Protein AF-A0A8K0U724-F1 (afdb_monomer)

pLDDT: mean 75.23, std 21.13, range [29.47, 96.88]

Foldseek 3Di:
DDDDDDDPDPPDPDDDDDDDDDDDPVCPVVLLAFDEQQVQKAFPDPAFPDQDPQFTWGWIWGQDPVGIAIKIWGFGPDDPPCPVVVVLVSNVLSVQCVDDDPQWWHWRGWHFQDDPPTGITTITHDDPCPAPVSNCVVCVVPDDPVNVVVLVVSVVRSVVSVVVDPRPDDPCVVVGRD

Solvent-accessible surface area (backbone atoms only — not comparable to full-atom values): 11020 Å² total; per-residue (Å²): 138,88,85,80,86,79,84,82,76,80,83,66,99,67,84,84,76,86,80,92,72,84,87,58,90,84,53,71,76,64,71,53,59,72,51,77,46,41,94,38,53,45,72,74,55,98,61,65,74,45,76,56,99,82,31,38,33,28,55,26,38,34,61,48,98,88,47,77,41,62,24,31,37,35,21,52,80,76,67,86,90,48,65,69,59,53,52,52,49,45,52,50,50,42,50,47,59,68,57,84,50,99,50,47,79,52,50,72,29,29,32,58,66,39,70,80,93,41,26,54,20,46,30,29,67,50,61,94,65,52,46,54,67,59,38,42,72,76,41,47,90,78,53,49,73,67,56,53,49,53,52,49,50,40,52,51,52,29,51,57,55,52,69,76,45,100,68,81,85,80,69,58,71,86,76,60,62,107

Radius of gyration: 18.81 Å; Cα contacts (8 Å, |Δi|>4): 201; chains: 1; bounding box: 50×59×48 Å

Secondary structure (DSSP, 8-state):
------------S-PPPPP-----TTGGGTTTSPPB-GGGEEES-SS-SEEETTEEEEEEEEEETTEEEEEEEEEP-PPTT-HHHHHHHHHHHHHHTT---TTSPPEEEEEEEETGGGEEEEEEE--TT--HHHHHHHHTTT--HHHHHHHHHHHHHHHHHHTTS----SSGGGTS--

Mean predicted aligned error: 11.46 Å

Sequence (178 aa):
MRHTRGLHTRCARTIPRPTSQTRDPASSRQVDRPPDITEQIDRENRHYYDGGGHGDVWRCIYHGTCGPVVVAVKTLRCIKGQETLQENLRRELGIWRRLNHPNIVPFLGIARGFGMRGSAALVSLWMPNGTLHVFLERNGVVLTIEDRLKILHGVASGLAYLHSFPIIHGDLTSLIVV

Nearest PDB structures (foldseek):
  7avy-assembly1_A  TM=8.258E-01  e=8.201E-07  Homo sapiens
  8rrq-assembly1_A  TM=8.421E-01  e=1.784E-06  Homo sapiens
  5u6b-assembly3_C  TM=8.281E-01  e=3.443E-06  Homo sapiens
  6cn9-assembly1_A  TM=7.934E-01  e=1.283E-05  Rattus norvegicus
  6vbz-assembly2_B  TM=7.086E-01  e=2.791E-05  Rattus norvegicus

Structure (mmCIF, N/CA/C/O backbone):
data_AF-A0A8K0U724-F1
#
_entry.id   AF-A0A8K0U724-F1
#
loop_
_atom_site.group_PDB
_atom_site.id
_atom_site.type_symbol
_atom_site.label_atom_id
_atom_site.label_alt_id
_atom_site.label_comp_id
_atom_site.label_asym_id
_atom_site.label_entity_id
_atom_site.label_seq_id
_atom_site.pdbx_PDB_ins_code
_atom_site.Cartn_x
_atom_site.Cartn_y
_atom_site.Cartn_z
_atom_site.occupancy
_atom_site.B_iso_or_equiv
_atom_site.auth_seq_id
_atom_site.auth_comp_id
_atom_site.auth_asym_id
_atom_site.auth_atom_id
_atom_site.pdbx_PDB_model_num
ATOM 1 N N . MET A 1 1 ? -5.361 -41.903 -28.021 1.00 38.50 1 MET A N 1
ATOM 2 C CA . MET A 1 1 ? -4.784 -41.367 -26.770 1.00 38.50 1 MET A CA 1
ATOM 3 C C . MET A 1 1 ? -5.477 -40.054 -26.448 1.00 38.50 1 MET A C 1
ATOM 5 O O . MET A 1 1 ? -5.386 -39.120 -27.231 1.00 38.50 1 MET A O 1
ATOM 9 N N . ARG A 1 2 ? -6.279 -40.028 -25.378 1.00 34.19 2 ARG A N 1
ATOM 10 C CA . ARG A 1 2 ? -7.017 -38.844 -24.920 1.00 34.19 2 ARG A CA 1
ATOM 11 C C . ARG A 1 2 ? -6.145 -38.130 -23.889 1.00 34.19 2 ARG A C 1
ATOM 13 O O . ARG A 1 2 ? -5.895 -38.718 -22.844 1.00 34.19 2 ARG A O 1
ATOM 20 N N . HIS A 1 3 ? -5.703 -36.906 -24.170 1.00 34.78 3 HIS A N 1
ATOM 21 C CA . HIS A 1 3 ? -5.115 -36.038 -23.150 1.00 34.78 3 HIS A CA 1
ATOM 22 C C . HIS A 1 3 ? -6.130 -34.996 -22.688 1.00 34.78 3 HIS A C 1
ATOM 24 O O . HIS A 1 3 ? -6.874 -34.396 -23.460 1.00 34.78 3 HIS A O 1
ATOM 30 N N . THR A 1 4 ? -6.192 -34.893 -21.373 1.00 36.06 4 THR A N 1
ATOM 31 C CA . THR A 1 4 ? -7.152 -34.191 -20.542 1.00 36.06 4 THR A CA 1
ATOM 32 C C . THR A 1 4 ? -6.878 -32.692 -20.451 1.00 36.06 4 THR A C 1
ATOM 34 O O . THR A 1 4 ? -5.741 -32.255 -20.327 1.00 36.06 4 THR A O 1
ATOM 37 N N . ARG A 1 5 ? -7.988 -31.949 -20.458 1.00 36.22 5 ARG A N 1
ATOM 38 C CA . ARG A 1 5 ? -8.257 -30.602 -19.928 1.00 36.22 5 ARG A CA 1
ATOM 39 C C . ARG A 1 5 ? -7.193 -29.993 -18.998 1.00 36.22 5 ARG A C 1
ATOM 41 O O . ARG A 1 5 ? -6.879 -30.563 -17.961 1.00 36.22 5 ARG A O 1
ATOM 48 N N . GLY A 1 6 ? -6.8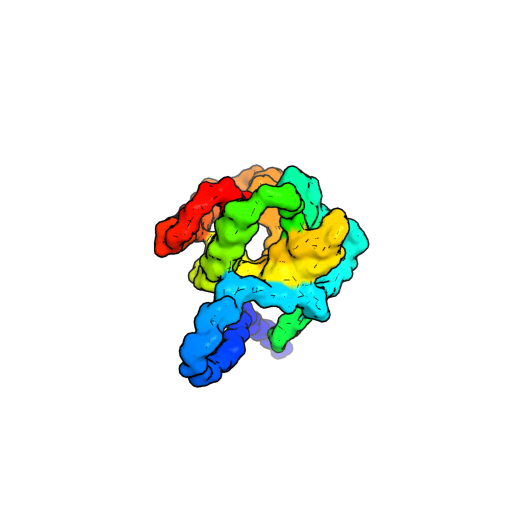49 -28.735 -19.274 1.00 29.47 6 GLY A N 1
ATOM 49 C CA . GLY A 1 6 ? -6.431 -27.749 -18.277 1.00 29.47 6 GLY A CA 1
ATOM 50 C C . GLY A 1 6 ? -7.297 -26.500 -18.424 1.00 29.47 6 GLY A C 1
ATOM 51 O O . GLY A 1 6 ? -6.997 -25.628 -19.234 1.00 29.47 6 GLY A O 1
ATOM 52 N N . LEU A 1 7 ? -8.416 -26.441 -17.694 1.00 31.50 7 LEU A N 1
ATOM 53 C CA . LEU A 1 7 ? -9.205 -25.219 -17.547 1.00 31.50 7 LEU A CA 1
ATOM 54 C C . LEU A 1 7 ? -8.364 -24.201 -16.766 1.00 31.50 7 LEU A C 1
ATOM 56 O O . LEU A 1 7 ? -8.198 -24.332 -15.558 1.00 31.50 7 LEU A O 1
ATOM 60 N N . HIS A 1 8 ? -7.875 -23.164 -17.441 1.00 34.41 8 HIS A N 1
ATOM 61 C CA . HIS A 1 8 ? -7.450 -21.936 -16.775 1.00 34.41 8 HIS A CA 1
ATOM 62 C C . HIS A 1 8 ? -8.703 -21.175 -16.322 1.00 34.41 8 HIS A C 1
ATOM 64 O O . HIS A 1 8 ? -9.268 -20.357 -17.049 1.00 34.41 8 HIS A O 1
ATOM 70 N N . THR A 1 9 ? -9.167 -21.460 -15.109 1.00 33.88 9 THR A N 1
ATOM 71 C CA . THR A 1 9 ? -10.145 -20.626 -14.410 1.00 33.88 9 THR A CA 1
ATOM 72 C C . THR A 1 9 ? -9.514 -19.272 -14.094 1.00 33.88 9 THR A C 1
ATOM 74 O O . THR A 1 9 ? -8.602 -19.163 -13.275 1.00 33.88 9 THR A O 1
ATOM 77 N N . ARG A 1 10 ? -10.009 -18.220 -14.756 1.00 35.19 10 ARG A N 1
ATOM 78 C CA . ARG A 1 10 ? -9.798 -16.822 -14.367 1.00 35.19 10 ARG A CA 1
ATOM 79 C C . ARG A 1 10 ? -10.392 -16.605 -12.970 1.00 35.19 10 ARG A C 1
ATOM 81 O O . ARG A 1 10 ? -11.586 -16.349 -12.854 1.00 35.19 10 ARG A O 1
ATOM 88 N N . CYS A 1 11 ? -9.571 -16.647 -11.922 1.00 31.95 11 CYS A N 1
ATOM 89 C CA . CYS A 1 11 ? -9.904 -15.974 -10.665 1.00 31.95 11 CYS A CA 1
ATOM 90 C C . CYS A 1 11 ? -9.809 -14.464 -10.909 1.00 31.95 11 CYS A C 1
ATOM 92 O O . CYS A 1 11 ? -8.743 -13.854 -10.822 1.00 31.95 11 CYS A O 1
ATOM 94 N N . ALA A 1 12 ? -10.929 -13.884 -11.339 1.00 36.91 12 ALA A N 1
ATOM 95 C CA . ALA A 1 12 ? -11.090 -12.454 -11.517 1.00 36.91 12 ALA A CA 1
ATOM 96 C C . ALA A 1 12 ? -10.956 -11.728 -10.168 1.00 36.91 12 ALA A C 1
ATOM 98 O O . ALA A 1 12 ? -11.383 -12.215 -9.123 1.00 36.91 12 ALA A O 1
ATOM 99 N N . ARG A 1 13 ? -10.335 -10.549 -10.230 1.00 42.59 13 ARG A N 1
ATOM 100 C CA . ARG A 1 13 ? -10.003 -9.622 -9.140 1.00 42.59 13 ARG A CA 1
ATOM 101 C C . ARG A 1 13 ? -11.246 -9.021 -8.474 1.00 42.59 13 ARG A C 1
ATOM 103 O O . ARG A 1 13 ? -11.476 -7.817 -8.576 1.00 42.59 13 ARG A O 1
ATOM 110 N N . THR A 1 14 ? -12.087 -9.815 -7.826 1.00 36.16 14 THR A N 1
ATOM 111 C CA . THR A 1 14 ? -13.279 -9.257 -7.178 1.00 36.16 14 THR A CA 1
ATOM 112 C C . THR A 1 14 ? -13.549 -9.942 -5.852 1.00 36.16 14 THR A C 1
ATOM 114 O O . THR A 1 14 ? -14.059 -11.054 -5.795 1.00 36.16 14 THR A O 1
ATOM 117 N N . ILE A 1 15 ? -13.199 -9.238 -4.776 1.00 44.72 15 ILE A N 1
ATOM 118 C CA . ILE A 1 15 ? -13.669 -9.529 -3.423 1.00 44.72 15 ILE A CA 1
ATOM 119 C C . ILE A 1 15 ? -15.150 -9.088 -3.362 1.00 44.72 15 ILE A C 1
ATOM 121 O O . ILE A 1 15 ? -15.452 -7.963 -3.776 1.00 44.72 15 ILE A O 1
ATOM 125 N N . PRO A 1 16 ? -16.091 -9.920 -2.884 1.00 30.75 16 PRO A N 1
ATOM 126 C CA . PRO A 1 16 ? -17.488 -9.545 -2.727 1.00 30.75 16 PRO A CA 1
ATOM 127 C C . PRO A 1 16 ? -17.671 -8.533 -1.589 1.00 30.75 16 PRO A C 1
ATOM 129 O O . PRO A 1 16 ? -17.050 -8.626 -0.530 1.00 30.75 16 PRO A O 1
ATOM 132 N N . ARG A 1 17 ? -18.565 -7.563 -1.816 1.00 41.72 17 ARG A N 1
ATOM 133 C CA . ARG A 1 17 ? -19.024 -6.594 -0.810 1.00 41.72 17 ARG A CA 1
ATOM 134 C C . ARG A 1 17 ? -19.955 -7.254 0.220 1.00 41.72 17 ARG A C 1
ATOM 136 O O . ARG A 1 17 ? -20.711 -8.149 -0.155 1.00 41.72 17 ARG A O 1
ATOM 143 N N . PRO A 1 18 ? -20.025 -6.737 1.460 1.00 31.42 18 PRO A N 1
ATOM 144 C CA . PRO A 1 18 ? -21.173 -6.967 2.330 1.00 31.42 18 PRO A CA 1
ATOM 145 C C . PRO A 1 18 ? -22.416 -6.290 1.728 1.00 31.42 18 PRO A C 1
ATOM 147 O O . PRO A 1 18 ? -22.351 -5.161 1.235 1.00 31.42 18 PRO A O 1
ATOM 150 N N . THR A 1 19 ? -23.539 -7.002 1.743 1.00 34.12 19 THR A N 1
ATOM 151 C CA . THR A 1 19 ? -24.847 -6.591 1.215 1.00 34.12 19 THR A CA 1
ATOM 152 C C . THR A 1 19 ? -25.348 -5.272 1.803 1.00 34.12 19 THR A C 1
ATOM 154 O O . THR A 1 19 ? -25.229 -5.023 3.001 1.00 34.12 19 THR A O 1
ATOM 157 N N . SER A 1 20 ? -25.963 -4.450 0.950 1.00 41.88 20 SER A N 1
ATOM 158 C CA . SER A 1 20 ? -26.648 -3.207 1.305 1.00 41.88 20 SER A CA 1
ATOM 159 C C . SER A 1 20 ? -27.782 -3.461 2.300 1.00 41.88 20 SER A C 1
ATOM 161 O O . SER A 1 20 ? -28.827 -3.983 1.916 1.00 41.88 20 SER A O 1
ATOM 163 N N . GLN A 1 21 ? -27.588 -3.065 3.557 1.00 38.62 21 GLN A N 1
ATOM 164 C CA . GLN A 1 21 ? -28.674 -2.902 4.519 1.00 38.62 21 GLN A CA 1
ATOM 165 C C . GLN A 1 21 ? -29.144 -1.442 4.522 1.00 38.62 21 GLN A C 1
ATOM 167 O O . GLN A 1 21 ? -28.370 -0.509 4.294 1.00 38.62 21 GLN A O 1
ATOM 172 N N . THR A 1 22 ? -30.453 -1.284 4.679 1.00 38.06 22 THR A N 1
ATOM 173 C CA . THR A 1 22 ? -31.237 -0.046 4.667 1.00 38.06 22 THR A CA 1
ATOM 174 C C . THR A 1 22 ? -30.633 1.056 5.543 1.00 38.06 22 THR A C 1
ATOM 176 O O . THR A 1 22 ? -30.142 0.803 6.637 1.00 38.06 22 THR A O 1
ATOM 179 N N . ARG A 1 23 ? -30.636 2.290 5.020 1.00 41.00 23 ARG A N 1
ATOM 180 C CA . ARG A 1 23 ? -29.942 3.451 5.595 1.00 41.00 23 ARG A CA 1
ATOM 181 C C . ARG A 1 23 ? -30.675 4.000 6.820 1.00 41.00 23 ARG A C 1
ATOM 183 O O . ARG A 1 23 ? -31.671 4.698 6.659 1.00 41.00 23 ARG A O 1
ATOM 190 N N . ASP A 1 24 ? -30.098 3.792 8.000 1.00 35.56 24 ASP A N 1
ATOM 191 C CA . ASP A 1 24 ? -30.409 4.581 9.193 1.00 35.56 24 ASP A CA 1
ATOM 192 C C . ASP A 1 24 ? -29.593 5.889 9.204 1.00 35.56 24 ASP A C 1
ATOM 194 O O . ASP A 1 24 ? -28.360 5.847 9.071 1.00 35.56 24 ASP A O 1
ATOM 198 N N . PRO A 1 25 ? -30.223 7.065 9.401 1.00 39.41 25 PRO A N 1
ATOM 199 C CA . PRO A 1 25 ? -29.546 8.366 9.367 1.00 39.41 25 PRO A CA 1
ATOM 200 C C . PRO A 1 25 ? -28.580 8.611 10.544 1.00 39.41 25 PRO A C 1
ATOM 202 O O . PRO A 1 25 ? -27.776 9.540 10.488 1.00 39.41 25 PRO A O 1
ATOM 205 N N . ALA A 1 26 ? -28.583 7.748 11.568 1.00 38.72 26 ALA A N 1
ATOM 206 C CA . ALA A 1 26 ? -27.604 7.750 12.661 1.00 38.72 26 ALA A CA 1
ATOM 207 C C . ALA A 1 26 ? -26.282 7.015 12.322 1.00 38.72 26 ALA A C 1
ATOM 209 O O . ALA A 1 26 ? -25.306 7.137 13.062 1.00 38.72 26 ALA A O 1
ATOM 210 N N . SER A 1 27 ? -26.211 6.283 11.198 1.00 36.94 27 SER A N 1
ATOM 211 C CA . SER A 1 27 ? -25.051 5.446 10.822 1.00 36.94 27 SER A CA 1
ATOM 212 C C . SER A 1 27 ? -23.907 6.194 10.116 1.00 36.94 27 SER A C 1
ATOM 214 O O . SER A 1 27 ? -22.822 5.642 9.915 1.00 36.94 27 SER A O 1
ATOM 216 N N . SER A 1 28 ? -24.105 7.467 9.757 1.00 40.97 28 SER A N 1
ATOM 217 C CA . SER A 1 28 ? -23.169 8.236 8.920 1.00 40.97 28 SER A CA 1
ATOM 218 C C . SER A 1 28 ? -21.780 8.429 9.543 1.00 40.97 28 SER A C 1
ATOM 220 O O . SER A 1 28 ? -20.800 8.540 8.814 1.00 40.97 28 SER A O 1
ATOM 222 N N . ARG A 1 29 ? -21.658 8.385 10.876 1.00 41.66 29 ARG A N 1
ATOM 223 C CA . ARG A 1 29 ? -20.374 8.543 11.590 1.00 41.66 29 ARG A CA 1
ATOM 224 C C . ARG A 1 29 ? -19.498 7.289 11.600 1.00 41.66 29 ARG A C 1
ATOM 226 O O . ARG A 1 29 ? -18.304 7.383 11.870 1.00 41.66 29 ARG A O 1
ATOM 233 N N . GLN A 1 30 ? -20.065 6.114 11.334 1.00 43.72 30 GLN A N 1
ATOM 234 C CA . GLN A 1 30 ? -19.337 4.841 11.404 1.00 43.72 30 GLN A CA 1
ATOM 235 C C . GLN A 1 30 ? -18.619 4.514 10.088 1.00 43.72 30 GLN A C 1
ATOM 237 O O . GLN A 1 30 ? -17.674 3.726 10.068 1.00 43.72 30 GLN A O 1
ATOM 242 N N . VAL A 1 31 ? -19.030 5.167 8.997 1.00 50.03 31 VAL A N 1
ATOM 243 C CA . VAL A 1 31 ? -18.482 4.942 7.662 1.00 50.03 31 VAL A CA 1
ATOM 244 C C . VAL A 1 31 ? -17.049 5.465 7.554 1.00 50.03 31 VAL A C 1
ATOM 246 O O . VAL A 1 31 ? -16.296 4.884 6.798 1.00 50.03 31 VAL A O 1
ATOM 249 N N . ASP A 1 32 ? -16.574 6.435 8.331 1.00 59.88 32 ASP A N 1
ATOM 250 C CA . ASP A 1 32 ? -15.234 7.009 8.089 1.00 59.88 32 ASP A CA 1
ATOM 251 C C . ASP A 1 32 ? -14.075 6.305 8.808 1.00 59.88 32 ASP A C 1
ATOM 253 O O . ASP A 1 32 ? -12.908 6.534 8.486 1.00 59.88 32 ASP A O 1
ATOM 257 N N . ARG A 1 33 ? -14.358 5.406 9.758 1.00 73.19 33 ARG A N 1
ATOM 258 C CA . ARG A 1 33 ? -13.293 4.691 10.470 1.00 73.19 33 ARG A CA 1
ATOM 259 C C . ARG A 1 33 ? -12.821 3.481 9.650 1.00 73.19 33 ARG A C 1
ATOM 261 O O . ARG A 1 33 ? -13.658 2.699 9.189 1.00 73.19 33 ARG A O 1
ATOM 268 N N . PRO A 1 34 ? -11.504 3.283 9.456 1.00 83.50 34 PRO A N 1
ATOM 269 C CA . PRO A 1 34 ? -11.012 2.074 8.809 1.00 83.50 34 PRO A CA 1
ATOM 270 C C . PRO A 1 34 ? -11.349 0.841 9.673 1.00 83.50 34 PRO A C 1
ATOM 272 O O . PRO A 1 34 ? -11.255 0.933 10.902 1.00 83.50 34 PRO A O 1
ATOM 275 N N . PRO A 1 35 ? -11.759 -0.287 9.062 1.00 90.50 35 PRO A N 1
ATOM 276 C CA . PRO A 1 35 ? -12.090 -1.502 9.803 1.00 90.50 35 PRO A CA 1
ATOM 277 C C . PRO A 1 35 ? -10.851 -2.040 10.525 1.00 90.50 35 PRO A C 1
ATOM 279 O O . PRO A 1 35 ? -9.761 -2.057 9.952 1.00 90.50 35 PRO A O 1
ATOM 282 N N . ASP A 1 36 ? -11.019 -2.463 11.777 1.00 92.06 36 ASP A N 1
ATOM 283 C CA . ASP A 1 36 ? -9.977 -3.150 12.541 1.00 92.06 36 ASP A CA 1
ATOM 284 C C . ASP A 1 36 ? -10.076 -4.650 12.254 1.00 92.06 36 ASP A C 1
ATOM 286 O O . ASP A 1 36 ? -11.072 -5.286 12.592 1.00 92.06 36 ASP A O 1
ATOM 290 N N . ILE A 1 37 ? -9.071 -5.186 11.566 1.00 94.31 37 ILE A N 1
ATOM 291 C CA . ILE A 1 37 ? -9.019 -6.582 11.120 1.00 94.31 37 ILE A CA 1
ATOM 292 C C . ILE A 1 37 ? -7.935 -7.370 11.857 1.00 94.31 37 ILE A C 1
ATOM 294 O O . ILE A 1 37 ? -7.515 -8.420 11.388 1.00 94.31 37 ILE A O 1
ATOM 298 N N . THR A 1 38 ? -7.474 -6.879 13.014 1.00 93.69 38 THR A N 1
ATOM 299 C CA . THR A 1 38 ? -6.377 -7.489 13.788 1.00 93.69 38 THR A CA 1
ATOM 300 C C . THR A 1 38 ? -6.585 -8.984 14.039 1.00 93.69 38 THR A C 1
ATOM 302 O O . THR A 1 38 ? -5.658 -9.764 13.858 1.00 93.69 38 THR A O 1
ATOM 305 N 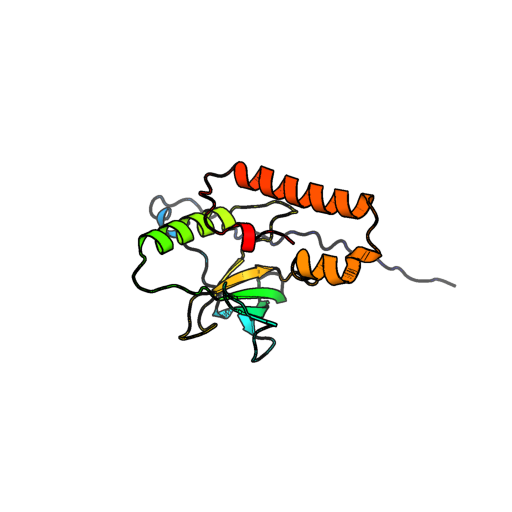N . GLU A 1 39 ? -7.800 -9.391 14.407 1.00 94.25 39 GLU A N 1
ATOM 306 C CA . GLU A 1 39 ? -8.142 -10.787 14.726 1.00 94.25 39 GLU A CA 1
ATOM 307 C C . GLU A 1 39 ? -8.141 -11.718 13.504 1.00 94.25 39 GLU A C 1
ATOM 309 O O . GLU A 1 39 ? -8.167 -12.934 13.651 1.00 94.25 39 GLU A O 1
ATOM 314 N N . GLN A 1 40 ? -8.116 -11.156 12.295 1.00 95.69 40 GLN A N 1
ATOM 315 C CA . GLN A 1 40 ? -8.115 -11.900 11.033 1.00 95.69 40 GLN A CA 1
ATOM 316 C C . GLN A 1 40 ? -6.709 -11.992 10.422 1.00 95.69 40 GLN A C 1
ATOM 318 O O . GLN A 1 40 ? -6.570 -12.452 9.289 1.00 95.69 40 GLN A O 1
ATOM 323 N N . ILE A 1 41 ? -5.682 -11.498 11.121 1.00 95.44 41 ILE A N 1
ATOM 324 C CA . ILE A 1 41 ? -4.321 -11.369 10.603 1.00 95.44 41 ILE A CA 1
ATOM 325 C C . ILE A 1 41 ? -3.372 -12.281 11.373 1.00 95.44 41 ILE A C 1
ATOM 327 O O . ILE A 1 41 ? -3.064 -12.034 12.539 1.00 95.44 41 ILE A O 1
ATOM 331 N N . ASP A 1 42 ? -2.799 -13.244 10.658 1.00 94.25 42 ASP A N 1
ATOM 332 C CA . ASP A 1 42 ? -1.732 -14.099 11.162 1.00 94.25 42 ASP A CA 1
ATOM 333 C C . ASP A 1 42 ? -0.380 -13.660 10.609 1.00 94.25 42 ASP A C 1
ATOM 335 O O . ASP A 1 42 ? -0.192 -13.470 9.402 1.00 94.25 42 ASP A O 1
ATOM 339 N N . ARG A 1 43 ? 0.606 -13.516 11.496 1.00 91.06 43 ARG A N 1
ATOM 340 C CA . ARG A 1 43 ? 1.981 -13.224 11.085 1.00 91.06 43 ARG A CA 1
ATOM 341 C C . ARG A 1 43 ? 2.618 -14.480 10.535 1.00 91.06 43 ARG A C 1
ATOM 343 O O . ARG A 1 43 ? 2.674 -15.495 11.218 1.00 91.06 43 ARG A O 1
ATOM 350 N N . GLU A 1 44 ? 3.182 -14.372 9.341 1.00 87.88 44 GLU A N 1
ATOM 351 C CA . GLU A 1 44 ? 3.939 -15.478 8.767 1.00 87.88 44 GLU A CA 1
ATOM 352 C C . GLU A 1 44 ? 5.294 -15.654 9.469 1.00 87.88 44 GLU A C 1
ATOM 354 O O . GLU A 1 44 ? 5.764 -16.770 9.654 1.00 87.88 44 GLU A O 1
ATOM 359 N N . ASN A 1 45 ? 5.909 -14.547 9.903 1.00 86.12 45 ASN A N 1
ATOM 360 C CA . ASN A 1 45 ? 7.232 -14.536 10.522 1.00 86.12 45 ASN A CA 1
ATOM 361 C C . ASN A 1 45 ? 7.270 -13.690 11.802 1.00 86.12 45 ASN A C 1
ATOM 363 O O . ASN A 1 45 ? 6.475 -12.769 11.999 1.00 86.12 45 ASN A O 1
ATOM 367 N N . ARG A 1 46 ? 8.246 -13.988 12.674 1.00 82.69 46 ARG A N 1
ATOM 368 C CA . ARG A 1 46 ? 8.514 -13.210 13.901 1.00 82.69 46 ARG A CA 1
ATOM 369 C C . ARG A 1 46 ? 9.180 -11.859 13.634 1.00 82.69 46 ARG A C 1
ATOM 371 O O . ARG A 1 46 ? 9.075 -10.969 14.474 1.00 82.69 46 ARG A O 1
ATOM 378 N N . HIS A 1 47 ? 9.846 -11.715 12.492 1.00 85.12 47 HIS A N 1
ATOM 379 C CA . HIS A 1 47 ? 10.533 -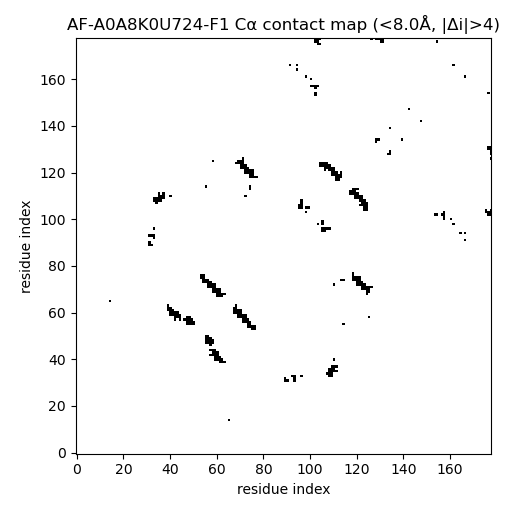10.494 12.078 1.00 85.12 47 HIS A CA 1
ATOM 380 C C . HIS A 1 47 ? 9.774 -9.819 10.934 1.00 85.12 47 HIS A C 1
ATOM 382 O O . HIS A 1 47 ? 9.077 -10.486 10.165 1.00 85.12 47 HIS A O 1
ATOM 388 N N . TYR A 1 48 ? 9.914 -8.498 10.835 1.00 86.19 48 TYR A N 1
ATOM 389 C CA . TYR A 1 48 ? 9.405 -7.742 9.697 1.00 86.19 48 TYR A CA 1
ATOM 390 C C . TYR A 1 48 ? 10.160 -8.132 8.417 1.00 86.19 48 TYR A C 1
ATOM 392 O O . TYR A 1 48 ? 11.304 -8.580 8.468 1.00 86.19 48 TYR A O 1
ATOM 400 N N . TYR A 1 49 ? 9.494 -7.985 7.272 1.00 86.62 49 TYR A N 1
ATOM 401 C CA . TYR A 1 49 ? 10.068 -8.269 5.957 1.00 86.62 49 TYR A CA 1
ATOM 402 C C . TYR A 1 49 ? 11.006 -7.149 5.502 1.00 86.62 49 TYR A C 1
ATOM 404 O O . TYR A 1 49 ? 12.071 -7.416 4.959 1.00 86.62 49 TYR A O 1
ATOM 412 N N . ASP A 1 50 ? 10.596 -5.902 5.732 1.00 84.06 50 ASP A N 1
ATOM 413 C CA . ASP A 1 50 ? 11.361 -4.704 5.398 1.00 84.06 50 ASP A CA 1
ATOM 414 C C . ASP A 1 50 ? 11.151 -3.635 6.477 1.00 84.06 50 ASP A C 1
ATOM 416 O O . ASP A 1 50 ? 10.088 -3.583 7.100 1.00 84.06 50 ASP A O 1
ATOM 420 N N . GLY A 1 51 ? 12.164 -2.815 6.741 1.00 80.94 51 GLY A N 1
ATOM 421 C CA . GLY A 1 51 ? 12.155 -1.833 7.823 1.00 80.94 51 GLY A CA 1
ATOM 422 C C . GLY A 1 51 ? 12.939 -0.584 7.451 1.00 80.94 51 GLY A C 1
ATOM 423 O O . GLY A 1 51 ? 14.082 -0.664 7.015 1.00 80.94 51 GLY A O 1
ATOM 424 N N . GLY A 1 52 ? 12.336 0.591 7.645 1.00 72.25 52 GLY A N 1
ATOM 425 C CA . GLY A 1 52 ? 12.954 1.863 7.263 1.00 72.25 52 GLY A CA 1
ATOM 426 C C . GLY A 1 52 ? 12.328 3.071 7.951 1.00 72.25 52 GLY A C 1
ATOM 427 O O . GLY A 1 52 ? 11.518 2.934 8.863 1.00 72.25 52 GLY A O 1
ATOM 428 N N . GLY A 1 53 ? 12.690 4.286 7.523 1.00 67.94 53 GLY A N 1
ATOM 429 C CA . GLY A 1 53 ? 12.221 5.542 8.134 1.00 67.94 53 GLY A CA 1
ATOM 430 C C . GLY A 1 53 ? 10.694 5.652 8.278 1.00 67.94 53 GLY A C 1
ATOM 431 O O . GLY A 1 53 ? 10.213 6.201 9.267 1.00 67.94 53 GLY A O 1
ATOM 432 N N . HIS A 1 54 ? 9.945 5.038 7.357 1.00 66.94 54 HIS A N 1
ATOM 433 C CA . HIS A 1 54 ? 8.482 5.104 7.259 1.00 66.94 54 HIS A CA 1
ATOM 434 C C . HIS A 1 54 ? 7.734 3.965 7.978 1.00 66.94 54 HIS A C 1
ATOM 436 O O . HIS A 1 54 ? 6.533 3.801 7.759 1.00 66.94 54 HIS A O 1
ATOM 442 N N . GLY A 1 55 ? 8.419 3.166 8.802 1.00 79.31 55 GLY A N 1
ATOM 443 C CA . GLY A 1 55 ? 7.828 2.014 9.488 1.00 79.31 55 GLY A CA 1
ATOM 444 C C . GLY A 1 55 ? 8.398 0.678 9.030 1.00 79.31 55 GLY A C 1
ATOM 445 O O . GLY A 1 55 ? 9.302 0.612 8.199 1.00 79.31 55 GLY A O 1
ATOM 446 N N . ASP A 1 56 ? 7.837 -0.379 9.601 1.00 87.31 56 ASP A N 1
ATOM 447 C CA . ASP A 1 56 ? 8.203 -1.765 9.342 1.00 87.31 56 ASP A CA 1
ATOM 448 C C . ASP A 1 56 ? 7.054 -2.431 8.586 1.00 87.31 56 ASP A C 1
ATOM 450 O O . ASP A 1 56 ? 5.882 -2.267 8.942 1.00 87.31 56 ASP A O 1
ATOM 454 N N . VAL A 1 57 ? 7.380 -3.184 7.544 1.00 89.81 57 VAL A N 1
ATOM 455 C CA . VAL A 1 57 ? 6.428 -3.911 6.711 1.00 89.81 57 VAL A CA 1
ATOM 456 C C . VAL A 1 57 ? 6.503 -5.386 7.058 1.00 89.81 57 VAL A C 1
ATOM 458 O O . VAL A 1 57 ? 7.551 -6.020 6.966 1.00 89.81 57 VAL A O 1
ATOM 461 N N . TRP A 1 58 ? 5.367 -5.950 7.434 1.00 92.06 58 TRP A N 1
ATOM 462 C CA . TRP A 1 58 ? 5.223 -7.354 7.774 1.00 92.06 58 TRP A CA 1
ATOM 463 C C . TRP A 1 58 ? 4.475 -8.069 6.658 1.00 92.06 58 TRP A C 1
ATOM 465 O O . TRP A 1 58 ? 3.491 -7.551 6.127 1.00 92.06 58 TRP A O 1
ATOM 475 N N . ARG A 1 59 ? 4.926 -9.279 6.328 1.00 94.19 59 ARG A N 1
ATOM 476 C CA . ARG A 1 59 ? 4.185 -10.203 5.472 1.00 94.19 59 ARG A CA 1
ATOM 477 C C . ARG A 1 59 ? 3.279 -11.055 6.357 1.00 94.19 59 ARG A C 1
ATOM 479 O O . ARG A 1 59 ? 3.748 -11.673 7.317 1.00 94.19 59 ARG A O 1
ATOM 486 N N . CYS A 1 60 ? 1.980 -11.033 6.092 1.00 95.50 60 CYS A N 1
ATOM 487 C CA . CYS A 1 60 ? 0.976 -11.703 6.916 1.00 95.50 60 CYS A CA 1
ATOM 488 C C . CYS A 1 60 ? -0.059 -12.420 6.047 1.00 95.50 60 CYS A C 1
ATOM 490 O O . CYS A 1 60 ? -0.160 -12.165 4.845 1.00 95.50 60 CYS A O 1
ATOM 492 N N . ILE A 1 61 ? -0.835 -13.304 6.666 1.00 96.88 61 ILE A N 1
ATOM 493 C CA . ILE A 1 61 ? -1.997 -13.952 6.066 1.00 96.88 61 ILE A CA 1
ATOM 494 C C . ILE A 1 61 ? -3.252 -13.295 6.632 1.00 96.88 61 ILE A C 1
ATOM 496 O O . ILE A 1 61 ? -3.408 -13.188 7.844 1.00 96.88 61 ILE A O 1
ATOM 500 N N . TYR A 1 62 ? -4.129 -12.840 5.744 1.00 96.56 62 TYR A N 1
ATOM 501 C CA . TYR A 1 62 ? -5.452 -12.332 6.073 1.00 96.56 62 TYR A CA 1
ATOM 502 C C . TYR A 1 62 ? -6.506 -13.401 5.793 1.00 96.56 62 TYR A C 1
ATOM 504 O O . TYR A 1 62 ? -6.657 -13.830 4.647 1.00 96.56 62 TYR A O 1
ATOM 512 N N . HIS A 1 63 ? -7.260 -13.794 6.817 1.00 95.88 63 HIS A N 1
ATOM 513 C CA . HIS A 1 63 ? -8.356 -14.760 6.720 1.00 95.88 63 HIS A CA 1
ATOM 514 C C . HIS A 1 63 ? -9.675 -14.055 6.407 1.00 95.88 63 HIS A C 1
ATOM 516 O O . HIS A 1 63 ? -10.529 -13.854 7.270 1.00 95.88 63 HIS A O 1
ATOM 522 N N . GLY A 1 64 ? -9.817 -13.630 5.152 1.00 89.38 64 GLY A N 1
ATOM 523 C CA . GLY A 1 64 ? -11.032 -12.990 4.660 1.00 89.38 64 GLY A CA 1
ATOM 524 C C . GLY A 1 64 ? -12.152 -13.983 4.337 1.00 89.38 64 GLY A C 1
ATOM 525 O O . GLY A 1 64 ? -11.969 -15.199 4.304 1.00 89.38 64 GLY A O 1
ATOM 526 N N . THR A 1 65 ? -13.325 -13.452 3.991 1.00 88.38 65 THR A N 1
ATOM 527 C CA . THR A 1 65 ? -14.510 -14.248 3.610 1.00 88.38 65 THR A CA 1
ATOM 528 C C . THR A 1 65 ? -14.312 -15.102 2.354 1.00 88.38 65 THR A C 1
ATOM 530 O O . THR A 1 65 ? -15.052 -16.055 2.136 1.00 88.38 65 THR A O 1
ATOM 533 N N . CYS A 1 66 ? -13.322 -14.769 1.524 1.00 88.38 66 CYS A N 1
ATOM 534 C CA . CYS A 1 66 ? -12.988 -15.487 0.288 1.00 88.38 66 CYS A CA 1
ATOM 535 C C . CYS A 1 66 ? -11.800 -16.442 0.446 1.00 88.38 66 CYS A C 1
ATOM 537 O O . CYS A 1 66 ? -11.263 -16.918 -0.553 1.00 88.38 66 CYS A O 1
ATOM 539 N N . GLY A 1 67 ? -11.384 -16.702 1.686 1.00 92.12 67 GLY A N 1
ATOM 540 C CA . GLY A 1 67 ? -10.217 -17.509 2.005 1.00 92.12 67 GLY A CA 1
ATOM 541 C C . GLY A 1 67 ? -8.967 -16.681 2.318 1.00 92.12 67 GLY A C 1
ATOM 542 O O . GLY A 1 67 ? -8.995 -15.445 2.273 1.00 92.12 67 GLY A O 1
ATOM 543 N N . PRO A 1 68 ? -7.869 -17.372 2.668 1.00 94.88 68 PRO A N 1
ATOM 544 C CA . PRO A 1 68 ? -6.628 -16.738 3.081 1.00 94.88 68 PRO A CA 1
ATOM 545 C C . PRO A 1 68 ? -5.946 -16.023 1.910 1.00 94.88 68 PRO A C 1
ATOM 547 O O . PRO A 1 68 ? -5.787 -16.582 0.824 1.00 94.88 68 PRO A O 1
ATOM 550 N N . VAL A 1 69 ? -5.492 -14.793 2.145 1.00 95.31 69 VAL A N 1
ATOM 551 C CA . VAL A 1 69 ? -4.725 -13.994 1.180 1.00 95.31 69 VAL A CA 1
ATOM 552 C C . VAL A 1 69 ? -3.499 -13.383 1.846 1.00 95.31 69 VAL A C 1
ATOM 554 O O . VAL A 1 69 ? -3.538 -12.983 3.007 1.00 95.31 69 VAL A O 1
ATOM 557 N N . VAL A 1 70 ? -2.391 -13.304 1.111 1.00 95.88 70 VAL A N 1
ATOM 558 C CA . VAL A 1 70 ? -1.166 -12.670 1.607 1.00 95.88 70 VAL A CA 1
ATOM 559 C C . VAL A 1 70 ? -1.330 -11.150 1.581 1.00 95.88 70 VAL A C 1
ATOM 561 O O . VAL A 1 70 ? -1.694 -10.566 0.557 1.00 95.88 70 VAL A O 1
ATOM 564 N N . VAL A 1 71 ? -1.023 -10.505 2.702 1.00 96.00 71 VAL A N 1
ATOM 565 C CA . VAL A 1 71 ? -1.156 -9.060 2.900 1.00 96.00 71 VAL A CA 1
ATOM 566 C C . VAL A 1 71 ? 0.138 -8.440 3.414 1.00 96.00 71 VAL A C 1
ATOM 568 O O . VAL A 1 71 ? 0.975 -9.107 4.028 1.00 96.00 71 VAL A O 1
ATOM 571 N N . ALA A 1 72 ? 0.294 -7.148 3.146 1.00 94.50 72 ALA A N 1
ATOM 572 C CA . ALA A 1 72 ? 1.311 -6.305 3.749 1.00 94.50 72 ALA A CA 1
ATOM 573 C C . ALA A 1 72 ? 0.701 -5.559 4.941 1.00 94.50 72 ALA A C 1
ATOM 575 O O . ALA A 1 72 ? -0.341 -4.918 4.808 1.00 94.50 72 ALA A O 1
ATOM 576 N N . VAL A 1 73 ? 1.362 -5.623 6.097 1.00 93.38 73 VAL A N 1
ATOM 577 C CA . VAL A 1 73 ? 0.995 -4.861 7.296 1.00 93.38 73 VAL A CA 1
ATOM 578 C C . VAL A 1 73 ? 2.108 -3.862 7.587 1.00 93.38 73 VAL A C 1
ATOM 580 O O . VAL A 1 73 ? 3.189 -4.249 8.025 1.00 93.38 73 VAL A O 1
ATOM 583 N N . LYS A 1 74 ? 1.871 -2.576 7.321 1.00 90.25 74 LYS A N 1
ATOM 584 C CA . LYS A 1 74 ? 2.860 -1.502 7.497 1.00 90.25 74 LYS A CA 1
ATOM 585 C C . LYS A 1 74 ? 2.613 -0.749 8.797 1.00 90.25 74 LYS A C 1
ATOM 587 O O . LYS A 1 74 ? 1.550 -0.154 8.971 1.00 90.25 74 LYS A O 1
ATOM 592 N N . THR A 1 75 ? 3.583 -0.758 9.707 1.00 88.06 75 THR A N 1
ATOM 593 C CA . THR A 1 75 ? 3.463 -0.065 10.994 1.00 88.06 75 THR A CA 1
ATOM 594 C C . THR A 1 75 ? 3.470 1.445 10.804 1.00 88.06 75 THR A C 1
ATOM 596 O O . THR A 1 75 ? 4.263 1.991 10.037 1.00 88.06 75 THR A O 1
ATOM 599 N N . LEU A 1 76 ? 2.586 2.138 11.521 1.00 78.56 76 LEU A N 1
ATOM 600 C CA . LEU A 1 76 ? 2.603 3.592 11.577 1.00 78.56 76 LEU A CA 1
ATOM 601 C C . LEU A 1 76 ? 3.518 4.044 12.708 1.00 78.56 76 LEU A C 1
ATOM 603 O O . LEU A 1 76 ? 3.321 3.688 13.872 1.00 78.56 76 LEU A O 1
ATOM 607 N N . ARG A 1 77 ? 4.488 4.894 12.382 1.00 72.56 77 ARG A N 1
ATOM 608 C CA . ARG A 1 77 ? 5.281 5.615 13.379 1.00 72.56 77 ARG A CA 1
ATOM 609 C C . ARG A 1 77 ? 4.512 6.863 13.805 1.00 72.56 77 ARG A C 1
ATOM 611 O O . ARG A 1 77 ? 4.811 7.969 13.375 1.00 72.56 77 ARG A O 1
ATOM 618 N N . CYS A 1 78 ? 3.464 6.689 14.608 1.00 63.91 78 CYS A N 1
AT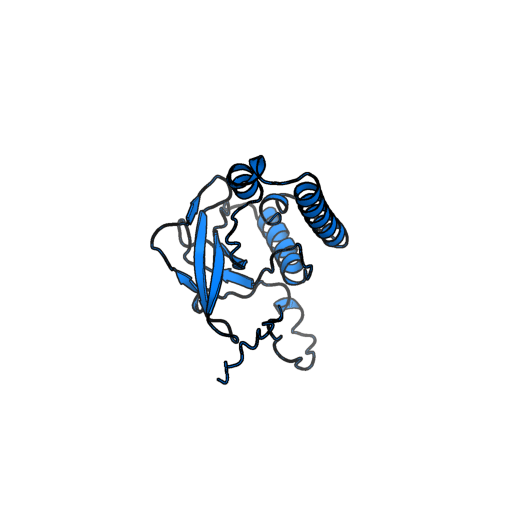OM 619 C CA . CYS A 1 78 ? 2.718 7.831 15.135 1.00 63.91 78 CYS A CA 1
ATOM 620 C C . CYS A 1 78 ? 3.528 8.536 16.231 1.00 63.91 78 CYS A C 1
ATOM 622 O O . CYS A 1 78 ? 3.779 7.966 17.295 1.00 63.91 78 CYS A O 1
ATOM 624 N N . ILE A 1 79 ? 3.885 9.799 15.997 1.00 59.28 79 ILE A N 1
ATOM 625 C CA . ILE A 1 79 ? 4.448 10.681 17.023 1.00 59.28 79 ILE A CA 1
ATOM 626 C C . ILE A 1 79 ? 3.285 11.166 17.899 1.00 59.28 79 ILE A C 1
ATOM 628 O O . ILE A 1 79 ? 2.313 11.746 17.411 1.00 59.28 79 ILE A O 1
ATOM 632 N N . LYS A 1 80 ? 3.338 10.883 19.205 1.00 61.03 80 LYS A N 1
ATOM 633 C CA . LYS A 1 80 ? 2.339 11.387 20.161 1.00 61.03 80 LYS A CA 1
ATOM 634 C C . LYS A 1 80 ? 2.377 12.924 20.176 1.00 61.03 80 LYS A C 1
ATOM 636 O O . LYS A 1 80 ? 3.462 13.491 20.186 1.00 61.03 80 LYS A O 1
ATOM 641 N N . GLY A 1 81 ? 1.211 13.576 20.209 1.00 59.09 81 GLY A N 1
ATOM 642 C CA . GLY A 1 81 ? 1.095 15.042 20.300 1.00 59.09 81 GLY A CA 1
ATOM 643 C C . GLY A 1 81 ? 0.824 15.784 18.984 1.00 59.09 81 GLY A C 1
ATOM 644 O O . GLY A 1 81 ? 0.740 17.005 19.000 1.00 59.09 81 GLY A O 1
ATOM 645 N N . GLN A 1 82 ? 0.656 15.083 17.856 1.00 67.94 82 GLN A N 1
ATOM 646 C CA . GLN A 1 82 ? 0.272 15.691 16.573 1.00 67.94 82 GLN A CA 1
ATOM 647 C C . GLN A 1 82 ? -1.158 15.307 16.172 1.00 67.94 82 GLN A C 1
ATOM 649 O O . GLN A 1 82 ? -1.378 14.430 15.338 1.00 67.94 82 GLN A O 1
ATOM 654 N N . GLU A 1 83 ? -2.146 15.949 16.793 1.00 72.38 83 GLU A N 1
ATOM 655 C CA . GLU A 1 83 ? -3.571 15.665 16.556 1.00 72.38 83 GLU A CA 1
ATOM 656 C C . GLU A 1 83 ? -3.999 15.979 15.116 1.00 72.38 83 GLU A C 1
ATOM 658 O O . GLU A 1 83 ? -4.639 15.149 14.471 1.00 72.38 83 GLU A O 1
ATOM 663 N N . THR A 1 84 ? -3.536 17.103 14.565 1.00 70.50 84 THR A N 1
ATOM 664 C CA . THR A 1 84 ? -3.796 17.510 13.173 1.00 70.50 84 THR A CA 1
ATOM 665 C C . THR A 1 84 ? -3.283 16.484 12.159 1.00 70.50 84 THR A C 1
ATOM 667 O O . THR A 1 84 ? -3.966 16.168 11.184 1.00 70.50 84 THR A O 1
ATOM 670 N N . LEU A 1 85 ? -2.110 15.889 12.408 1.00 70.25 85 LEU A N 1
ATOM 671 C CA . LEU A 1 85 ? -1.557 14.833 11.557 1.00 70.25 85 LEU A CA 1
ATOM 672 C C . LEU A 1 85 ? -2.415 13.561 11.608 1.00 70.25 85 LEU A C 1
ATOM 674 O O . LEU A 1 85 ? -2.624 12.913 10.584 1.00 70.25 85 LEU A O 1
ATOM 678 N N . GLN A 1 86 ? -2.953 13.212 12.780 1.00 73.19 86 GLN A N 1
ATOM 679 C CA . GLN A 1 86 ? -3.853 12.063 12.910 1.00 73.19 86 GLN A CA 1
ATOM 680 C C . GLN A 1 86 ? -5.191 12.285 12.201 1.00 73.19 86 GLN A C 1
ATOM 682 O O . GLN A 1 86 ? -5.742 11.341 11.635 1.00 73.19 86 GLN A O 1
ATOM 687 N N . GLU A 1 87 ? -5.736 13.500 12.237 1.00 76.06 87 GLU A N 1
ATOM 688 C CA . GLU A 1 87 ? -6.968 13.845 11.521 1.00 76.06 87 GLU A CA 1
ATOM 689 C C . GLU A 1 87 ? -6.782 13.783 10.006 1.00 76.06 87 GLU A C 1
ATOM 691 O O . GLU A 1 87 ? -7.596 13.164 9.315 1.00 76.06 87 GLU A O 1
ATOM 696 N N . ASN A 1 88 ? -5.676 14.336 9.501 1.00 76.50 88 ASN A N 1
ATOM 697 C CA . ASN A 1 88 ? -5.314 14.241 8.088 1.00 76.50 88 ASN A CA 1
ATOM 698 C C . ASN A 1 88 ? -5.153 12.780 7.657 1.00 76.50 88 ASN A C 1
ATOM 700 O O . ASN A 1 88 ? -5.762 12.364 6.672 1.00 76.50 88 ASN A O 1
ATOM 704 N N . LEU A 1 89 ? -4.451 11.968 8.454 1.00 77.56 89 LEU A N 1
ATOM 705 C CA . LEU A 1 89 ? -4.307 10.538 8.188 1.00 77.56 89 LEU A CA 1
ATOM 706 C C . LEU A 1 89 ? -5.663 9.819 8.156 1.00 77.56 89 LEU A C 1
ATOM 708 O O . LEU A 1 89 ? -5.917 9.026 7.256 1.00 77.56 89 LEU A O 1
ATOM 712 N N . ARG A 1 90 ? -6.572 10.091 9.103 1.00 79.31 90 ARG A N 1
ATOM 713 C CA . ARG A 1 90 ? -7.920 9.487 9.091 1.00 79.31 90 ARG A CA 1
ATOM 714 C C . ARG A 1 90 ? -8.685 9.842 7.818 1.00 79.31 90 ARG A C 1
ATOM 716 O O . ARG A 1 90 ? -9.307 8.958 7.229 1.00 79.31 90 ARG A O 1
ATOM 723 N N . ARG A 1 91 ? -8.617 11.104 7.382 1.00 81.00 91 ARG A N 1
ATOM 724 C CA . ARG A 1 91 ? -9.238 11.557 6.130 1.00 81.00 91 ARG A CA 1
ATOM 725 C C . ARG A 1 91 ? -8.655 10.816 4.927 1.00 81.00 91 ARG A C 1
ATOM 727 O O . ARG A 1 91 ? -9.413 10.295 4.111 1.00 81.00 91 ARG A O 1
ATOM 734 N N . GLU A 1 92 ? -7.332 10.729 4.839 1.00 82.50 92 GLU A N 1
ATOM 735 C CA . GLU A 1 92 ? -6.640 10.025 3.756 1.00 82.50 92 GLU A CA 1
ATOM 736 C C . GLU A 1 92 ? -6.989 8.534 3.718 1.00 82.50 92 GLU A C 1
ATOM 738 O O . GLU A 1 92 ? -7.301 8.012 2.650 1.00 82.50 92 GLU A O 1
ATOM 743 N N . LEU A 1 93 ? -7.038 7.852 4.867 1.00 84.75 93 LEU A N 1
ATOM 744 C CA . LEU A 1 93 ? -7.452 6.446 4.948 1.00 84.75 93 LEU A CA 1
ATOM 745 C C . LEU A 1 93 ? -8.910 6.243 4.515 1.00 84.75 93 LEU A C 1
ATOM 747 O O . LEU A 1 93 ? -9.221 5.266 3.831 1.00 84.75 93 LEU A O 1
ATOM 751 N N . GLY A 1 94 ? -9.800 7.173 4.872 1.00 85.06 94 GLY A N 1
ATOM 752 C CA . GLY A 1 94 ? -11.191 7.166 4.415 1.00 85.06 94 GLY A CA 1
ATOM 753 C C . GLY A 1 94 ? -11.306 7.283 2.892 1.00 85.06 94 GLY A C 1
ATOM 754 O O . GLY A 1 94 ? -12.126 6.595 2.275 1.00 85.06 94 GLY A O 1
ATOM 755 N N . ILE A 1 95 ? -10.450 8.102 2.270 1.00 86.06 95 ILE A N 1
ATOM 756 C CA . ILE A 1 95 ? -10.348 8.196 0.810 1.00 86.06 95 ILE A CA 1
ATOM 757 C C . ILE A 1 95 ? -9.758 6.908 0.233 1.00 86.06 95 ILE A C 1
ATOM 759 O O . ILE A 1 95 ? -10.384 6.322 -0.648 1.00 86.06 95 ILE A O 1
ATOM 763 N N . TRP A 1 96 ? -8.620 6.426 0.747 1.00 87.88 96 TRP A N 1
ATOM 764 C CA . TRP A 1 96 ? -7.935 5.234 0.235 1.00 87.88 96 TRP A CA 1
ATOM 765 C C . TRP A 1 96 ? -8.852 4.008 0.218 1.00 87.88 96 TRP A C 1
ATOM 767 O O . TRP A 1 96 ? -8.932 3.303 -0.786 1.00 87.88 96 TRP A O 1
ATOM 777 N N . ARG A 1 97 ? -9.659 3.815 1.267 1.00 87.06 97 ARG A N 1
ATOM 778 C CA . ARG A 1 97 ? -10.647 2.726 1.341 1.00 87.06 97 ARG A CA 1
ATOM 779 C C . ARG A 1 97 ? -11.690 2.752 0.213 1.00 87.06 97 ARG A C 1
ATOM 781 O O . ARG A 1 97 ? -12.324 1.740 -0.067 1.00 87.06 97 ARG A O 1
ATOM 788 N N . ARG A 1 98 ? -11.924 3.913 -0.401 1.00 87.75 98 ARG A N 1
ATOM 789 C CA . ARG A 1 98 ? -12.877 4.096 -1.506 1.00 87.75 98 ARG A CA 1
ATOM 790 C C . ARG A 1 98 ? -12.218 4.023 -2.881 1.00 87.75 98 ARG A C 1
ATOM 792 O O . ARG A 1 98 ? -12.939 4.001 -3.879 1.00 87.75 98 ARG A O 1
ATOM 799 N N . LEU A 1 99 ? -10.888 4.023 -2.954 1.00 88.88 99 LEU A N 1
ATOM 800 C CA . LEU A 1 99 ? -10.181 3.962 -4.226 1.00 88.88 99 LEU A CA 1
ATOM 801 C C . LEU A 1 99 ? -10.360 2.581 -4.854 1.00 88.88 99 LEU A C 1
ATOM 803 O O . LEU A 1 99 ? -10.244 1.553 -4.191 1.00 88.88 99 LEU A O 1
ATOM 807 N N . ASN A 1 100 ? -10.635 2.572 -6.153 1.00 90.94 100 ASN A N 1
ATOM 808 C CA . ASN A 1 100 ? -10.768 1.357 -6.932 1.00 90.94 100 ASN A CA 1
ATOM 809 C C . ASN A 1 100 ? -10.178 1.607 -8.316 1.00 90.94 100 ASN A C 1
ATOM 811 O O . ASN A 1 100 ? -10.856 2.103 -9.213 1.00 90.94 100 ASN A O 1
ATOM 815 N N . HIS A 1 101 ? -8.893 1.308 -8.459 1.00 91.19 101 HIS A N 1
ATOM 816 C CA . HIS A 1 101 ? -8.157 1.507 -9.697 1.00 91.19 101 HIS A CA 1
ATOM 817 C C . HIS A 1 101 ? -7.103 0.398 -9.836 1.00 91.19 101 HIS A C 1
ATOM 819 O O . HIS A 1 101 ? -6.469 0.050 -8.841 1.00 91.19 101 HIS A O 1
ATOM 825 N N . PRO A 1 102 ? -6.873 -0.165 -11.036 1.00 91.19 102 PRO A N 1
ATOM 826 C CA . PRO A 1 102 ? -5.943 -1.282 -11.227 1.00 91.19 102 PRO A CA 1
ATOM 827 C C . PRO A 1 102 ? -4.487 -0.975 -10.844 1.00 91.19 102 PRO A C 1
ATOM 829 O O . PRO A 1 102 ? -3.746 -1.907 -10.546 1.00 91.19 102 PRO A O 1
ATOM 832 N N . ASN A 1 103 ? -4.090 0.302 -10.849 1.00 90.06 103 ASN A N 1
ATOM 833 C CA . ASN A 1 103 ? -2.756 0.779 -10.456 1.00 90.06 103 ASN A CA 1
ATOM 834 C C . ASN A 1 103 ? -2.720 1.412 -9.053 1.00 90.06 103 ASN A C 1
ATOM 836 O O . ASN A 1 103 ? -1.853 2.229 -8.766 1.00 90.06 103 ASN A O 1
ATOM 840 N N . ILE A 1 104 ? -3.693 1.091 -8.197 1.00 88.88 104 ILE A N 1
ATOM 841 C CA . ILE A 1 104 ? -3.709 1.501 -6.791 1.00 88.88 104 ILE A CA 1
ATOM 842 C C . ILE A 1 104 ? -3.945 0.260 -5.945 1.00 88.88 104 ILE A C 1
ATOM 844 O O . ILE A 1 104 ? -4.926 -0.458 -6.138 1.00 88.88 104 ILE A O 1
ATOM 848 N N . VAL A 1 105 ? -3.052 0.010 -4.990 1.00 90.56 105 VAL A N 1
ATOM 849 C CA . VAL A 1 105 ? -3.184 -1.140 -4.096 1.00 90.56 105 VAL A CA 1
ATOM 850 C C . VAL A 1 105 ? -4.401 -0.933 -3.185 1.00 90.56 105 VAL A C 1
ATOM 852 O O . VAL A 1 105 ? -4.490 0.108 -2.529 1.00 90.56 105 VAL A O 1
ATOM 855 N N . PRO A 1 106 ? -5.335 -1.898 -3.108 1.00 89.94 106 PRO A N 1
ATOM 856 C CA . PRO A 1 106 ? -6.484 -1.804 -2.220 1.00 89.94 106 PRO A CA 1
ATOM 857 C C . PRO A 1 106 ? -6.078 -1.733 -0.747 1.00 89.94 106 PRO A C 1
ATOM 859 O O . PRO A 1 106 ? -5.269 -2.534 -0.268 1.00 89.94 106 PRO A O 1
ATOM 862 N N . PHE A 1 107 ? -6.699 -0.806 -0.024 1.00 91.19 107 PHE A N 1
ATOM 863 C CA . PHE A 1 107 ? -6.627 -0.738 1.429 1.00 91.19 107 PHE A CA 1
ATOM 864 C C . PHE A 1 107 ? -7.678 -1.658 2.049 1.00 91.19 107 PHE A C 1
ATOM 866 O O . PHE A 1 107 ? -8.863 -1.549 1.731 1.00 91.19 107 PHE A O 1
ATOM 873 N N . LEU A 1 108 ? -7.245 -2.557 2.933 1.00 91.94 108 LEU A N 1
ATOM 874 C CA . LEU A 1 108 ? -8.113 -3.562 3.551 1.00 91.94 108 LEU A CA 1
ATOM 875 C C . LEU A 1 108 ? -8.596 -3.136 4.938 1.00 91.94 108 LEU A C 1
ATOM 877 O O . LEU A 1 108 ? -9.732 -3.420 5.306 1.00 91.94 108 LEU A O 1
ATOM 881 N N . GLY A 1 109 ? -7.758 -2.433 5.699 1.00 92.25 109 GLY A N 1
ATOM 882 C CA . GLY A 1 109 ? -8.090 -2.024 7.057 1.00 92.25 109 GLY A CA 1
ATOM 883 C C . GLY A 1 109 ? -6.865 -1.685 7.889 1.00 92.25 109 GLY A C 1
ATOM 884 O O . GLY A 1 109 ? -5.769 -1.478 7.370 1.00 92.25 109 GLY A O 1
ATOM 885 N N . ILE A 1 110 ? -7.063 -1.628 9.200 1.00 92.25 110 ILE A N 1
ATOM 886 C CA . ILE A 1 110 ? -5.990 -1.468 10.177 1.00 92.25 110 ILE A CA 1
ATOM 887 C C . ILE A 1 110 ? -5.806 -2.743 10.994 1.00 92.25 110 ILE A C 1
ATOM 889 O O . ILE A 1 110 ? -6.747 -3.508 11.194 1.00 92.25 110 ILE A O 1
ATOM 893 N N . ALA A 1 111 ? -4.595 -2.934 11.500 1.00 92.44 111 ALA A N 1
ATOM 894 C CA . ALA A 1 111 ? -4.281 -3.959 12.483 1.00 92.44 111 ALA A CA 1
ATOM 895 C C . ALA A 1 111 ? -3.484 -3.354 13.646 1.00 92.44 111 ALA A C 1
ATOM 897 O O . ALA A 1 111 ? -2.839 -2.315 13.502 1.00 92.44 111 ALA A O 1
ATOM 898 N N . ARG A 1 112 ? -3.526 -3.988 14.815 1.00 90.06 112 ARG A N 1
ATOM 899 C CA . ARG A 1 112 ? -2.849 -3.544 16.041 1.00 90.06 112 ARG A CA 1
ATOM 900 C C . ARG A 1 112 ? -1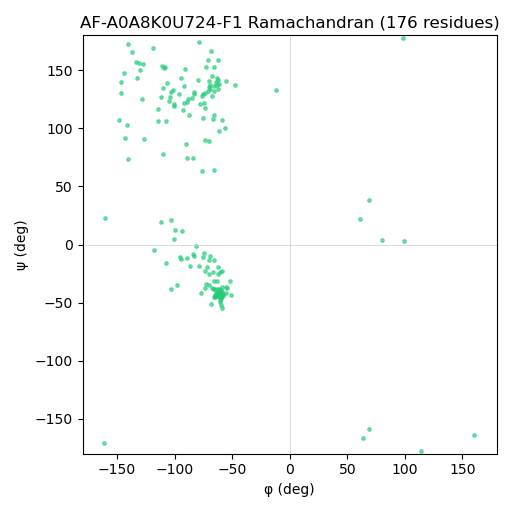.842 -4.572 16.527 1.00 90.06 112 ARG A C 1
ATOM 902 O O . ARG A 1 112 ? -1.791 -5.702 16.054 1.00 90.06 112 ARG A O 1
ATOM 909 N N . GLY A 1 113 ? -1.021 -4.167 17.493 1.00 86.38 113 GLY A N 1
ATOM 910 C CA . GLY A 1 113 ? -0.026 -5.055 18.095 1.00 86.38 113 GLY A CA 1
ATOM 911 C C . GLY A 1 113 ? 1.239 -5.219 17.252 1.00 86.38 113 GLY A C 1
ATOM 912 O O . GLY A 1 113 ? 2.119 -5.987 17.634 1.00 86.38 113 GLY A O 1
ATOM 913 N N . PHE A 1 114 ? 1.356 -4.510 16.126 1.00 84.19 114 PHE A N 1
ATOM 914 C CA . PHE A 1 114 ? 2.551 -4.492 15.282 1.00 84.19 114 PHE A CA 1
ATOM 915 C C . PHE A 1 114 ? 3.509 -3.367 15.702 1.00 84.19 114 PHE A C 1
ATOM 917 O O . PHE A 1 114 ? 3.090 -2.326 16.212 1.00 84.19 114 PHE A O 1
ATOM 924 N N . GLY A 1 115 ? 4.809 -3.575 15.472 1.00 74.75 115 GLY A N 1
ATOM 925 C CA . GLY A 1 115 ? 5.850 -2.590 15.774 1.00 74.75 115 GLY A CA 1
ATOM 926 C C . GLY A 1 115 ? 6.001 -2.259 17.265 1.00 74.75 115 GLY A C 1
ATOM 927 O O . GLY A 1 115 ? 5.490 -2.946 18.153 1.00 74.75 115 GLY A O 1
ATOM 928 N N . MET A 1 116 ? 6.729 -1.179 17.552 1.00 66.88 116 MET A N 1
ATOM 929 C CA . MET A 1 116 ? 7.009 -0.750 18.922 1.00 66.88 116 MET A CA 1
ATOM 930 C C . MET A 1 116 ? 5.714 -0.312 19.635 1.00 66.88 116 MET A C 1
ATOM 932 O O . MET A 1 116 ? 4.922 0.465 19.095 1.00 66.88 116 MET A O 1
ATOM 936 N N . ARG A 1 117 ? 5.505 -0.799 20.868 1.00 66.00 117 ARG A N 1
ATOM 937 C CA . ARG A 1 117 ? 4.366 -0.461 21.754 1.00 66.00 117 ARG A CA 1
ATOM 938 C C . ARG A 1 117 ? 2.968 -0.811 21.208 1.00 66.00 117 ARG A C 1
ATOM 940 O O . ARG A 1 117 ? 1.988 -0.233 21.669 1.00 66.00 117 ARG A O 1
ATOM 947 N N . GLY A 1 118 ? 2.863 -1.748 20.262 1.00 68.56 118 GLY A N 1
ATOM 948 C CA . GLY A 1 118 ? 1.571 -2.217 19.746 1.00 68.56 118 GLY A CA 1
ATOM 949 C C . GLY A 1 118 ? 0.819 -1.165 18.929 1.00 68.56 118 GLY A C 1
ATOM 950 O O . GLY A 1 118 ? -0.403 -1.044 19.038 1.00 68.56 118 GLY A O 1
ATOM 951 N N . SER A 1 119 ? 1.562 -0.396 18.134 1.00 73.81 119 SER A N 1
ATOM 952 C CA . SER A 1 119 ? 1.034 0.689 17.308 1.00 73.81 119 SER A CA 1
ATOM 953 C C . SER A 1 119 ? 0.042 0.179 16.253 1.00 73.81 119 SER A C 1
ATOM 955 O O . SER A 1 119 ? 0.022 -1.004 15.899 1.00 73.81 119 SER A O 1
ATOM 957 N N . ALA A 1 120 ? -0.805 1.086 15.758 1.00 82.81 120 ALA A N 1
ATOM 958 C CA . ALA A 1 120 ? -1.662 0.790 14.617 1.00 82.81 120 ALA A CA 1
ATOM 959 C C . ALA A 1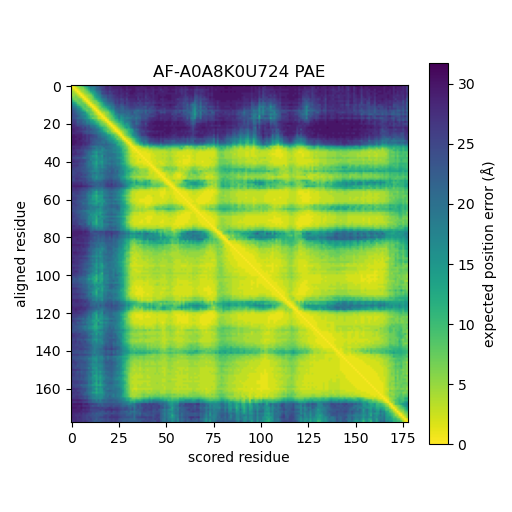 120 ? -0.808 0.602 13.354 1.00 82.81 120 ALA A C 1
ATOM 961 O O . ALA A 1 120 ? 0.207 1.272 13.155 1.00 82.81 120 ALA A O 1
ATOM 962 N N . ALA A 1 121 ? -1.242 -0.305 12.495 1.00 89.19 121 ALA A N 1
ATOM 963 C CA . ALA A 1 121 ? -0.629 -0.613 11.221 1.00 89.19 121 ALA A CA 1
ATOM 964 C C . ALA A 1 121 ? -1.691 -0.601 10.123 1.00 89.19 121 ALA A C 1
ATOM 966 O O . ALA A 1 121 ? -2.863 -0.881 10.375 1.00 89.19 121 ALA A O 1
ATOM 967 N N . LEU A 1 122 ? -1.274 -0.261 8.910 1.00 91.69 122 LEU A N 1
ATOM 968 C CA . LEU A 1 122 ? -2.113 -0.260 7.719 1.00 91.69 122 LEU A CA 1
ATOM 969 C C . LEU A 1 122 ? -2.002 -1.610 7.021 1.00 91.69 122 LEU A C 1
ATOM 971 O O . LEU A 1 122 ? -0.895 -2.122 6.866 1.00 91.69 122 LEU A O 1
ATOM 975 N N . VAL A 1 123 ? -3.132 -2.161 6.583 1.00 93.62 123 VAL A N 1
ATOM 976 C CA . VAL A 1 123 ? -3.193 -3.449 5.891 1.00 93.62 123 VAL A CA 1
ATOM 977 C C . VAL A 1 123 ? -3.601 -3.246 4.435 1.00 93.62 123 VAL A C 1
ATOM 979 O O . VAL A 1 123 ? -4.635 -2.639 4.145 1.00 93.62 123 VAL A O 1
ATOM 982 N N . SER A 1 124 ? -2.806 -3.787 3.516 1.00 93.56 124 SER A N 1
ATOM 983 C CA . SER A 1 124 ? -3.061 -3.784 2.073 1.00 93.56 124 SER A CA 1
ATOM 984 C C . SER A 1 124 ? -2.668 -5.123 1.444 1.00 93.56 124 SER A C 1
ATOM 986 O O . SER A 1 124 ? -2.095 -5.991 2.105 1.00 93.56 124 SER A O 1
ATOM 988 N N . LEU A 1 125 ? -2.988 -5.329 0.164 1.00 93.12 125 LEU A N 1
ATOM 989 C CA . LEU A 1 125 ? -2.543 -6.534 -0.544 1.00 93.12 125 LEU A CA 1
ATOM 990 C C . LEU A 1 125 ? -1.012 -6.607 -0.622 1.00 93.12 125 LEU A C 1
ATOM 992 O O . LEU A 1 125 ? -0.337 -5.602 -0.844 1.00 93.12 125 LEU A O 1
ATOM 996 N N . TRP A 1 126 ? -0.472 -7.819 -0.467 1.00 92.62 126 TRP A N 1
ATOM 997 C CA . TRP A 1 126 ? 0.955 -8.061 -0.641 1.00 92.62 126 TRP A CA 1
ATOM 998 C C . TRP A 1 126 ? 1.354 -7.951 -2.111 1.00 92.62 126 TRP A C 1
ATOM 1000 O O . TRP A 1 126 ? 0.750 -8.588 -2.975 1.00 92.62 126 TRP A O 1
ATOM 1010 N N . MET A 1 127 ? 2.428 -7.209 -2.378 1.00 91.19 127 MET A N 1
ATOM 1011 C CA . MET A 1 127 ? 2.981 -7.059 -3.719 1.00 91.19 127 MET A CA 1
ATOM 1012 C C . MET A 1 127 ? 4.296 -7.843 -3.830 1.00 91.19 127 MET A C 1
ATOM 1014 O O . MET A 1 127 ? 5.312 -7.422 -3.277 1.00 91.19 127 MET A O 1
ATOM 1018 N N . PRO A 1 128 ? 4.310 -8.995 -4.529 1.00 88.69 128 PRO A N 1
ATOM 1019 C CA . PRO A 1 128 ? 5.443 -9.926 -4.508 1.00 88.69 128 PRO A CA 1
ATOM 1020 C C . PRO A 1 128 ? 6.712 -9.370 -5.161 1.00 88.69 128 PRO A C 1
ATOM 1022 O O . PRO A 1 128 ? 7.812 -9.796 -4.818 1.00 88.69 128 PRO A O 1
ATOM 1025 N N . ASN A 1 129 ? 6.564 -8.399 -6.062 1.00 87.12 129 ASN A N 1
ATOM 1026 C CA . ASN A 1 129 ? 7.678 -7.758 -6.754 1.00 87.12 129 ASN A CA 1
ATOM 1027 C C . ASN A 1 129 ? 8.361 -6.660 -5.920 1.00 87.12 129 ASN A C 1
ATOM 1029 O O . ASN A 1 129 ? 9.355 -6.093 -6.370 1.00 87.12 129 ASN A O 1
ATOM 1033 N N . GLY A 1 130 ? 7.870 -6.395 -4.704 1.00 85.19 130 GLY A N 1
ATOM 1034 C CA . GLY A 1 130 ? 8.377 -5.327 -3.849 1.00 85.19 130 GLY A CA 1
ATOM 1035 C C . GLY A 1 130 ? 8.057 -3.945 -4.412 1.00 85.19 130 GLY A C 1
ATOM 1036 O O . GLY A 1 130 ? 7.129 -3.788 -5.199 1.00 85.19 130 GLY A O 1
ATOM 1037 N N . THR A 1 131 ? 8.816 -2.937 -3.988 1.00 83.69 131 THR A N 1
ATOM 1038 C CA . THR A 1 131 ? 8.678 -1.566 -4.495 1.00 83.69 131 THR A CA 1
ATOM 1039 C C . THR A 1 131 ? 9.185 -1.458 -5.931 1.00 83.69 131 THR A C 1
ATOM 1041 O O . THR A 1 131 ? 10.031 -2.245 -6.361 1.00 83.69 131 THR A O 1
ATOM 1044 N N . LEU A 1 132 ? 8.735 -0.435 -6.665 1.00 84.31 132 LEU A N 1
ATOM 1045 C CA . LEU A 1 132 ? 9.238 -0.175 -8.017 1.00 84.31 132 LEU A CA 1
ATOM 1046 C C . LEU A 1 132 ? 10.769 -0.036 -8.051 1.00 84.31 132 LEU A C 1
ATOM 1048 O O . LEU A 1 132 ? 11.406 -0.524 -8.977 1.00 84.31 132 LEU A O 1
ATOM 1052 N N . HIS A 1 133 ? 11.367 0.577 -7.027 1.00 82.75 133 HIS A N 1
ATOM 1053 C CA . HIS A 1 133 ? 12.820 0.684 -6.902 1.00 82.75 133 HIS A CA 1
ATOM 1054 C C . HIS A 1 133 ? 13.492 -0.697 -6.869 1.00 82.75 133 HIS A C 1
ATOM 1056 O O . HIS A 1 133 ? 14.308 -0.991 -7.738 1.00 82.75 133 HIS A O 1
ATOM 1062 N N . VAL A 1 134 ? 13.069 -1.579 -5.955 1.00 84.69 134 VAL A N 1
ATOM 1063 C CA . VAL A 1 134 ? 13.601 -2.950 -5.845 1.00 84.69 134 VAL A CA 1
ATOM 1064 C C . VAL A 1 134 ? 13.352 -3.748 -7.128 1.00 84.69 134 VAL A C 1
ATOM 1066 O O . VAL A 1 134 ? 14.209 -4.512 -7.576 1.00 84.69 134 VAL A O 1
ATOM 1069 N N . PHE A 1 135 ? 12.186 -3.572 -7.750 1.00 86.75 135 PHE A N 1
ATOM 1070 C CA . PHE A 1 135 ? 11.865 -4.225 -9.013 1.00 86.75 135 PHE A CA 1
ATOM 1071 C C . PHE A 1 135 ? 12.808 -3.789 -10.143 1.00 86.75 135 PHE A C 1
ATOM 1073 O O . PHE A 1 135 ? 13.295 -4.641 -10.891 1.00 86.75 135 PHE A O 1
ATOM 1080 N N . LEU A 1 136 ? 13.087 -2.487 -10.257 1.00 87.44 136 LEU A N 1
ATOM 1081 C CA . LEU A 1 136 ? 13.989 -1.925 -11.262 1.00 87.44 136 LEU A CA 1
ATOM 1082 C C . LEU A 1 136 ? 15.453 -2.285 -11.000 1.00 87.44 136 LEU A C 1
ATOM 1084 O O . LEU A 1 136 ? 16.178 -2.525 -11.957 1.00 87.44 136 LEU A O 1
ATOM 1088 N N . GLU A 1 137 ? 15.891 -2.377 -9.747 1.00 88.50 137 GLU A N 1
ATOM 1089 C CA . GLU A 1 137 ? 17.238 -2.868 -9.429 1.00 88.50 137 GLU A CA 1
ATOM 1090 C C . GLU A 1 137 ? 17.426 -4.319 -9.880 1.00 88.50 137 GLU A C 1
ATOM 1092 O O . GLU A 1 137 ? 18.435 -4.660 -10.492 1.00 88.50 137 GLU A O 1
ATOM 1097 N N . ARG A 1 138 ? 16.426 -5.175 -9.635 1.00 89.25 138 ARG A N 1
ATOM 1098 C CA . ARG A 1 138 ? 16.489 -6.602 -9.985 1.00 89.25 138 ARG A CA 1
ATOM 1099 C C . ARG A 1 138 ? 16.341 -6.867 -11.481 1.00 89.25 138 ARG A C 1
ATOM 1101 O O . ARG A 1 138 ? 16.975 -7.779 -11.998 1.00 89.25 138 ARG A O 1
ATOM 1108 N N . ASN A 1 139 ? 15.485 -6.108 -12.165 1.00 89.94 139 ASN A N 1
ATOM 1109 C CA . ASN A 1 139 ? 15.065 -6.414 -13.538 1.00 89.94 139 ASN A CA 1
ATOM 1110 C C . ASN A 1 139 ? 15.454 -5.336 -14.556 1.00 89.94 139 ASN A C 1
ATOM 1112 O O . ASN A 1 139 ? 15.240 -5.516 -15.749 1.00 89.94 139 ASN A O 1
ATOM 1116 N N . GLY A 1 140 ? 16.027 -4.208 -14.137 1.00 86.12 140 GLY A N 1
ATOM 1117 C CA . GLY A 1 140 ? 16.230 -3.041 -14.998 1.00 86.12 140 GLY A CA 1
ATOM 1118 C C . GLY A 1 140 ? 17.015 -3.338 -16.273 1.00 86.12 140 GLY A C 1
ATOM 1119 O O . GLY A 1 140 ? 16.677 -2.808 -17.329 1.00 86.12 140 GLY A O 1
ATOM 1120 N N . VAL A 1 141 ? 18.012 -4.220 -16.200 1.00 90.81 141 VAL A N 1
ATOM 1121 C CA . VAL A 1 141 ? 18.841 -4.607 -17.353 1.00 90.81 141 VAL A CA 1
ATOM 1122 C C . VAL A 1 141 ? 18.036 -5.362 -18.418 1.00 90.81 141 VAL A C 1
ATOM 1124 O O . VAL A 1 141 ? 18.323 -5.222 -19.602 1.00 90.81 141 VAL A O 1
ATOM 1127 N N . VAL A 1 142 ? 17.015 -6.127 -18.019 1.00 93.75 142 VAL A N 1
ATOM 1128 C CA . VAL A 1 142 ? 16.194 -6.935 -18.940 1.00 93.75 142 VAL A CA 1
ATOM 1129 C C . VAL A 1 142 ? 14.923 -6.224 -19.412 1.00 93.75 142 VAL A C 1
ATOM 1131 O O . VAL A 1 142 ? 14.284 -6.687 -20.352 1.00 93.75 142 VAL A O 1
ATOM 1134 N N . LEU A 1 143 ? 14.546 -5.101 -18.789 1.00 93.31 143 LEU A N 1
ATOM 1135 C CA . LEU A 1 143 ? 13.353 -4.344 -19.172 1.00 93.31 143 LEU A CA 1
ATOM 1136 C C . LEU A 1 143 ? 13.574 -3.572 -20.471 1.00 93.31 143 LEU A C 1
ATOM 1138 O O . LEU A 1 143 ? 14.420 -2.672 -20.542 1.00 93.31 143 LEU A O 1
ATOM 1142 N N . THR A 1 144 ? 12.727 -3.852 -21.459 1.00 96.19 144 THR A N 1
ATOM 1143 C CA . THR A 1 144 ? 12.683 -3.091 -22.708 1.00 96.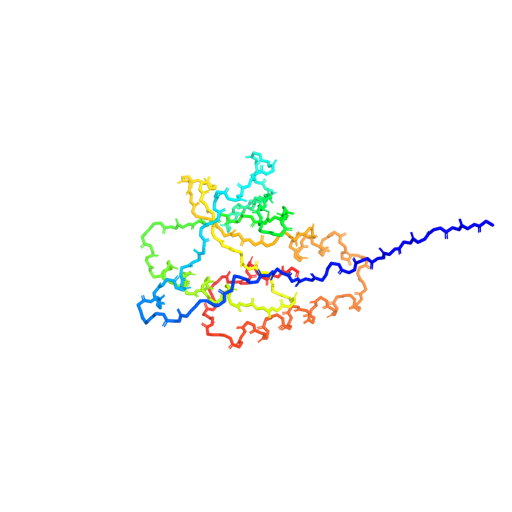19 144 THR A CA 1
ATOM 1144 C C . THR A 1 144 ? 12.163 -1.669 -22.473 1.00 96.19 144 THR A C 1
ATOM 1146 O O . THR A 1 144 ? 11.581 -1.348 -21.430 1.00 96.19 144 THR A O 1
ATOM 1149 N N . ILE A 1 145 ? 12.334 -0.790 -23.464 1.00 95.12 145 ILE A N 1
ATOM 1150 C CA . ILE A 1 145 ? 11.712 0.541 -23.427 1.00 95.12 145 ILE A CA 1
ATOM 1151 C C . ILE A 1 145 ? 10.183 0.448 -23.333 1.00 95.12 145 ILE A C 1
ATOM 1153 O O . ILE A 1 145 ? 9.564 1.230 -22.616 1.00 95.12 145 ILE A O 1
ATOM 1157 N N . GLU A 1 146 ? 9.577 -0.540 -23.993 1.00 96.50 146 GLU A N 1
ATOM 1158 C CA . GLU A 1 146 ? 8.134 -0.760 -23.966 1.00 96.50 146 GLU A CA 1
ATOM 1159 C C . GLU A 1 146 ? 7.652 -1.131 -22.556 1.00 96.50 146 GLU A C 1
ATOM 1161 O O . GLU A 1 146 ? 6.672 -0.563 -22.072 1.00 96.50 146 GLU A O 1
ATOM 1166 N N . ASP A 1 147 ? 8.364 -2.017 -21.855 1.00 93.94 147 ASP A N 1
ATOM 1167 C CA . ASP A 1 147 ? 8.025 -2.393 -20.476 1.00 93.94 147 ASP A CA 1
ATOM 1168 C C . ASP A 1 147 ? 8.108 -1.193 -19.530 1.00 93.94 147 ASP A C 1
ATOM 1170 O O . ASP A 1 147 ? 7.224 -0.973 -18.699 1.00 93.94 147 ASP A O 1
ATOM 1174 N N . ARG A 1 148 ? 9.142 -0.362 -19.695 1.00 93.00 148 ARG A N 1
ATOM 1175 C CA . ARG A 1 148 ? 9.325 0.869 -18.913 1.00 93.00 148 ARG A CA 1
ATOM 1176 C C . ARG A 1 148 ? 8.196 1.867 -19.162 1.00 93.00 148 ARG A C 1
ATOM 1178 O O . ARG A 1 148 ? 7.685 2.453 -18.209 1.00 93.00 148 ARG A O 1
ATOM 1185 N N . LEU A 1 149 ? 7.770 2.026 -20.416 1.00 95.38 149 LEU A N 1
ATOM 1186 C CA . LEU A 1 149 ? 6.635 2.881 -20.771 1.00 95.38 149 LEU A CA 1
ATOM 1187 C C . LEU A 1 149 ? 5.316 2.345 -20.203 1.00 95.38 149 LEU A C 1
ATOM 1189 O O . LEU A 1 149 ? 4.511 3.136 -19.715 1.00 95.38 149 LEU A O 1
ATOM 1193 N N . LYS A 1 150 ? 5.102 1.023 -20.189 1.00 94.25 150 LYS A N 1
ATOM 1194 C CA . LYS A 1 150 ? 3.924 0.404 -19.550 1.00 94.25 150 LYS A CA 1
ATOM 1195 C C . LYS A 1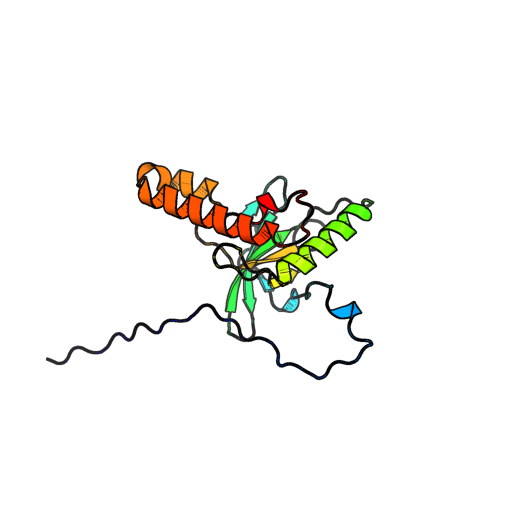 150 ? 3.882 0.673 -18.048 1.00 94.25 150 LYS A C 1
ATOM 1197 O O . LYS A 1 150 ? 2.826 1.032 -17.529 1.00 94.25 150 LYS A O 1
ATOM 1202 N N . ILE A 1 151 ? 5.019 0.534 -17.363 1.00 91.00 151 ILE A N 1
ATOM 1203 C CA . ILE A 1 151 ? 5.141 0.863 -15.937 1.00 91.00 151 ILE A CA 1
ATOM 1204 C C . ILE A 1 151 ? 4.798 2.339 -15.720 1.00 91.00 151 ILE A C 1
ATOM 1206 O O . ILE A 1 151 ? 3.909 2.649 -14.928 1.00 91.00 151 ILE A O 1
ATOM 1210 N N . LEU A 1 152 ? 5.437 3.243 -16.468 1.00 91.44 152 LEU A N 1
ATOM 1211 C CA . LEU A 1 152 ? 5.207 4.684 -16.352 1.00 91.44 152 LEU A CA 1
ATOM 1212 C C . LEU A 1 152 ? 3.741 5.056 -16.602 1.00 91.44 152 LEU A C 1
ATOM 1214 O O . LEU A 1 152 ? 3.164 5.825 -15.836 1.00 91.44 152 LEU A O 1
ATOM 1218 N N . HIS A 1 153 ? 3.122 4.478 -17.632 1.00 94.31 153 HIS A N 1
ATOM 1219 C CA . HIS A 1 153 ? 1.707 4.674 -17.927 1.00 94.31 153 HIS A CA 1
ATOM 1220 C C . HIS A 1 153 ? 0.817 4.205 -16.769 1.00 94.31 153 HIS A C 1
ATOM 1222 O O . HIS A 1 153 ? -0.110 4.912 -16.384 1.00 94.31 153 HIS A O 1
ATOM 1228 N N . GLY A 1 154 ? 1.099 3.038 -16.178 1.00 90.56 154 GLY A N 1
ATOM 1229 C CA . GLY A 1 154 ? 0.368 2.541 -15.011 1.00 90.56 154 GLY A CA 1
ATOM 1230 C C . GLY A 1 154 ? 0.451 3.495 -13.816 1.00 90.56 154 GLY A C 1
ATOM 1231 O O . GLY A 1 154 ? -0.577 3.825 -13.222 1.00 90.56 154 GLY A O 1
ATOM 1232 N N . VAL A 1 155 ? 1.653 3.994 -13.512 1.00 89.31 155 VAL A N 1
ATOM 1233 C CA . VAL A 1 155 ? 1.871 4.989 -12.448 1.00 89.31 155 VAL A CA 1
ATOM 1234 C C . VAL A 1 155 ? 1.100 6.276 -12.741 1.00 89.31 155 VAL A C 1
ATOM 1236 O O . VAL A 1 155 ? 0.339 6.742 -11.894 1.00 89.31 155 VAL A O 1
ATOM 1239 N N . ALA A 1 156 ? 1.227 6.817 -13.954 1.00 90.31 156 ALA A N 1
ATOM 1240 C CA . ALA A 1 156 ? 0.524 8.028 -14.367 1.00 90.31 156 ALA A CA 1
ATOM 1241 C C . ALA A 1 156 ? -1.004 7.865 -14.294 1.00 90.31 156 ALA A C 1
ATOM 1243 O O . ALA A 1 156 ? -1.687 8.755 -13.794 1.00 90.31 156 ALA A O 1
ATOM 1244 N N . SER A 1 157 ? -1.541 6.716 -14.717 1.00 93.06 157 SER A N 1
ATOM 1245 C CA . SER A 1 157 ? -2.975 6.410 -14.632 1.00 93.06 157 SER A CA 1
ATOM 1246 C C . SER A 1 157 ? -3.464 6.365 -13.181 1.00 93.06 157 SER A C 1
ATOM 1248 O O . SER A 1 157 ? -4.518 6.916 -12.866 1.00 93.06 157 SER A O 1
ATOM 1250 N N . GLY A 1 158 ? -2.700 5.737 -12.280 1.00 89.75 158 GLY A N 1
ATOM 1251 C CA . GLY A 1 158 ? -3.019 5.699 -10.850 1.00 89.75 158 GLY A CA 1
ATOM 1252 C C 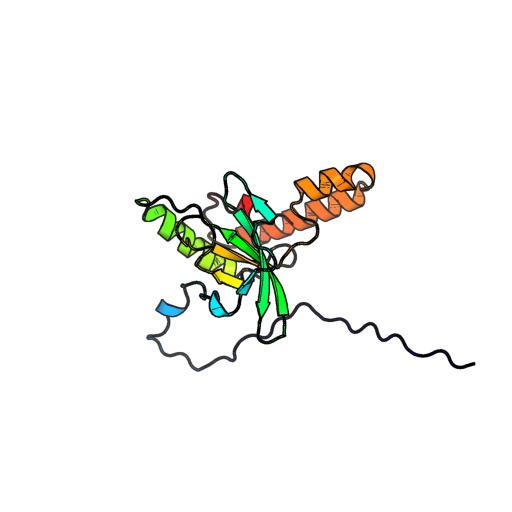. GLY A 1 158 ? -3.004 7.086 -10.206 1.00 89.75 158 GLY A C 1
ATOM 1253 O O . GLY A 1 158 ? -3.939 7.439 -9.490 1.00 89.75 158 GLY A O 1
ATOM 1254 N N . LEU A 1 159 ? -1.989 7.898 -10.512 1.00 86.19 159 LEU A N 1
ATOM 1255 C CA . LEU A 1 159 ? -1.878 9.274 -10.020 1.00 86.19 159 LEU A CA 1
ATOM 1256 C C . LEU A 1 159 ? -2.994 10.174 -10.561 1.00 86.19 159 LEU A C 1
ATOM 1258 O O . LEU A 1 159 ? -3.602 10.919 -9.798 1.00 86.19 159 LEU A O 1
ATOM 1262 N N . ALA A 1 160 ? -3.319 10.067 -11.851 1.00 89.25 160 ALA A N 1
ATOM 1263 C CA . ALA A 1 160 ? -4.432 10.800 -12.448 1.00 89.25 160 ALA A CA 1
ATOM 1264 C C . ALA A 1 160 ? -5.763 10.458 -11.759 1.00 89.25 160 ALA A C 1
ATOM 1266 O O . ALA A 1 160 ? -6.554 11.352 -11.459 1.00 89.25 160 ALA A O 1
ATOM 1267 N N . TYR A 1 161 ? -5.987 9.178 -11.439 1.00 89.75 161 TYR A N 1
ATOM 1268 C CA . TYR A 1 161 ? -7.151 8.762 -10.662 1.00 89.75 161 TYR A CA 1
ATOM 1269 C C . TYR A 1 161 ? -7.120 9.323 -9.233 1.00 89.75 161 TYR A C 1
ATOM 1271 O O . TYR A 1 161 ? -8.132 9.849 -8.777 1.00 89.75 161 TYR A O 1
ATOM 1279 N N . LEU A 1 162 ? -5.983 9.274 -8.530 1.00 85.94 162 LEU A N 1
ATOM 1280 C CA . LEU A 1 162 ? -5.838 9.851 -7.184 1.00 85.94 162 LEU A CA 1
ATOM 1281 C C . LEU A 1 162 ? -6.157 11.348 -7.154 1.00 85.94 162 LEU A C 1
ATOM 1283 O O . LEU A 1 162 ? -6.875 11.798 -6.265 1.00 85.94 162 LEU A O 1
ATOM 1287 N N . HIS A 1 163 ? -5.690 12.098 -8.152 1.00 84.88 163 HIS A N 1
ATOM 1288 C CA . HIS A 1 163 ? -5.944 13.535 -8.276 1.00 84.88 163 HIS A CA 1
ATOM 1289 C C . HIS A 1 163 ? -7.417 13.887 -8.531 1.00 84.88 163 HIS A C 1
ATOM 1291 O O . HIS A 1 163 ? -7.800 15.041 -8.359 1.00 84.88 163 HIS A O 1
ATOM 1297 N N . SER A 1 164 ? -8.267 12.917 -8.887 1.00 88.38 164 SER A N 1
ATOM 1298 C CA . SER A 1 164 ? -9.721 13.131 -8.936 1.00 88.38 164 SER A CA 1
ATOM 1299 C C . SER A 1 164 ? -10.382 13.185 -7.547 1.00 88.38 164 SER A C 1
ATOM 1301 O O . SER A 1 164 ? -11.565 13.507 -7.435 1.00 88.38 164 SER A O 1
ATOM 1303 N N . PHE A 1 165 ? -9.630 12.898 -6.477 1.00 84.12 165 PHE A N 1
ATOM 1304 C CA . PHE A 1 165 ? -10.082 12.967 -5.088 1.00 84.12 165 PHE A CA 1
ATOM 1305 C C . PHE A 1 165 ? -9.418 14.141 -4.351 1.00 84.12 165 PHE A C 1
ATOM 1307 O O . PHE A 1 165 ? -8.286 14.505 -4.666 1.00 84.12 165 PHE A O 1
ATOM 1314 N N . PRO A 1 166 ? -10.071 14.716 -3.322 1.00 73.81 166 PRO A N 1
ATOM 1315 C CA . PRO A 1 166 ? -9.518 15.811 -2.521 1.00 73.81 166 PRO A CA 1
ATOM 1316 C C . PRO A 1 166 ? -8.454 15.302 -1.527 1.00 73.81 166 PRO A C 1
ATOM 1318 O O . PRO A 1 166 ? -8.641 15.350 -0.310 1.00 73.81 166 PRO A O 1
ATOM 1321 N N . ILE A 1 167 ? -7.353 14.760 -2.048 1.00 69.94 167 ILE A N 1
ATOM 1322 C CA . ILE A 1 167 ? -6.200 14.285 -1.279 1.00 69.94 167 ILE A CA 1
ATOM 1323 C C . ILE A 1 167 ? -5.202 15.438 -1.160 1.00 69.94 167 ILE A C 1
ATOM 1325 O O . ILE A 1 167 ? -4.728 15.968 -2.162 1.00 69.94 167 ILE A O 1
ATOM 1329 N N . ILE A 1 168 ? -4.865 15.818 0.071 1.00 60.81 168 ILE A N 1
ATOM 1330 C CA . ILE A 1 168 ? -3.814 16.799 0.355 1.00 60.81 168 ILE A CA 1
ATOM 1331 C C . ILE A 1 168 ? -2.522 15.991 0.490 1.00 60.81 168 ILE A C 1
ATOM 1333 O O . ILE A 1 168 ? -2.212 15.510 1.569 1.00 60.81 168 ILE A O 1
ATOM 1337 N N . HIS A 1 169 ? -1.836 15.734 -0.624 1.00 58.22 169 HIS A N 1
ATOM 1338 C CA . HIS A 1 169 ? -0.658 14.859 -0.674 1.00 58.22 169 HIS A CA 1
ATOM 1339 C C . HIS A 1 169 ? 0.437 15.324 0.311 1.00 58.22 169 HIS A C 1
ATOM 1341 O O . HIS A 1 169 ? 1.187 16.250 0.013 1.00 58.22 169 HIS A O 1
ATOM 1347 N N . GLY A 1 170 ? 0.524 14.678 1.481 1.00 50.41 170 GLY A N 1
ATOM 1348 C CA . GLY A 1 170 ? 1.597 14.888 2.462 1.00 50.41 170 GLY A CA 1
ATOM 1349 C C . GLY A 1 170 ? 2.662 13.784 2.467 1.00 50.41 170 GLY A C 1
ATOM 1350 O O . GLY A 1 170 ? 3.840 14.089 2.599 1.00 50.41 170 GLY A O 1
ATOM 1351 N N . ASP A 1 171 ? 2.270 12.513 2.295 1.00 51.38 171 ASP A N 1
ATOM 1352 C CA . ASP A 1 171 ? 3.199 11.358 2.221 1.00 51.38 171 ASP A CA 1
ATOM 1353 C C . ASP A 1 171 ? 2.560 10.112 1.549 1.00 51.38 171 ASP A C 1
ATOM 1355 O O . ASP A 1 171 ? 2.969 8.969 1.758 1.00 51.38 171 ASP A O 1
ATOM 1359 N N . LEU A 1 172 ? 1.511 10.294 0.730 1.00 52.91 172 LEU A N 1
ATOM 1360 C CA . LEU A 1 172 ? 0.815 9.162 0.091 1.00 52.91 172 LEU A CA 1
ATOM 1361 C C . LEU A 1 172 ? 1.642 8.504 -1.035 1.00 52.91 172 LEU A C 1
ATOM 1363 O O . LEU A 1 172 ? 1.407 7.350 -1.394 1.00 52.91 172 LEU A O 1
ATOM 1367 N N . THR A 1 173 ? 2.640 9.214 -1.571 1.00 48.31 173 THR A N 1
ATOM 1368 C CA . THR A 1 173 ? 3.521 8.746 -2.656 1.00 48.31 173 THR A CA 1
ATOM 1369 C C . THR A 1 173 ? 4.358 7.533 -2.233 1.00 48.31 173 THR A C 1
ATOM 1371 O O . THR A 1 173 ? 4.608 6.638 -3.034 1.00 48.31 173 THR A O 1
ATOM 1374 N N . SER A 1 174 ? 4.709 7.440 -0.948 1.00 43.25 174 SER A N 1
ATOM 1375 C CA . SER A 1 174 ? 5.472 6.331 -0.359 1.00 43.25 174 SER A CA 1
ATOM 1376 C C . SER A 1 174 ? 4.639 5.052 -0.161 1.00 43.25 174 SER A C 1
ATOM 1378 O O . SER A 1 174 ? 5.176 4.003 0.204 1.00 43.25 174 SER A O 1
ATOM 1380 N N . LEU A 1 175 ? 3.313 5.138 -0.319 1.00 45.53 175 LEU A N 1
ATOM 1381 C CA . LEU A 1 175 ? 2.362 4.046 -0.077 1.00 45.53 175 LEU A CA 1
ATOM 1382 C C . LEU A 1 175 ? 1.778 3.458 -1.367 1.00 45.53 175 LEU A C 1
ATOM 1384 O O . LEU A 1 175 ? 1.204 2.371 -1.322 1.00 45.53 175 LEU A O 1
ATOM 1388 N N . ILE A 1 176 ? 1.903 4.156 -2.500 1.00 47.84 176 ILE A N 1
ATOM 1389 C CA . ILE A 1 176 ? 1.218 3.795 -3.745 1.00 47.84 176 ILE A CA 1
ATOM 1390 C C . ILE A 1 176 ? 2.151 4.021 -4.939 1.00 47.84 176 ILE A C 1
ATOM 1392 O O . ILE A 1 176 ? 1.964 4.954 -5.709 1.00 47.84 176 ILE A O 1
ATOM 1396 N N . VAL A 1 177 ? 3.143 3.145 -5.111 1.00 41.41 177 VAL A N 1
ATOM 1397 C CA . VAL A 1 177 ? 3.691 2.805 -6.435 1.00 41.41 177 VAL A CA 1
ATOM 1398 C C . VAL A 1 177 ? 4.160 1.353 -6.393 1.00 41.41 177 VAL A C 1
ATOM 1400 O O . VAL A 1 177 ? 5.170 1.042 -5.754 1.00 41.41 177 VAL A O 1
ATOM 1403 N N . VAL A 1 178 ? 3.416 0.465 -7.055 1.00 41.69 178 VAL A N 1
ATOM 1404 C CA . VAL A 1 178 ? 3.772 -0.949 -7.230 1.00 41.69 178 VAL A CA 1
ATOM 1405 C C . VAL A 1 178 ? 3.322 -1.451 -8.587 1.00 41.69 178 VAL A C 1
ATOM 1407 O O . VAL A 1 178 ? 2.217 -1.045 -9.013 1.00 41.69 178 VAL A O 1
#